Protein AF-A0A1F7HIR6-F1 (afdb_monomer_lite)

pLDDT: mean 74.15, std 24.35, range [28.5, 98.69]

Structure (mmCIF, N/CA/C/O backbone):
data_AF-A0A1F7HIR6-F1
#
_entry.id   AF-A0A1F7HIR6-F1
#
loop_
_atom_site.group_PDB
_atom_site.id
_atom_site.type_symbol
_atom_site.label_atom_id
_atom_site.label_alt_id
_atom_site.label_comp_id
_atom_site.label_asym_id
_atom_site.label_entity_id
_atom_site.label_seq_id
_atom_site.pdbx_PDB_ins_code
_atom_site.Cartn_x
_atom_site.Cartn_y
_atom_site.Cartn_z
_atom_site.occupancy
_atom_site.B_iso_or_equiv
_atom_site.auth_seq_id
_atom_site.auth_comp_id
_atom_site.auth_asym_id
_atom_site.auth_atom_id
_atom_site.pdbx_PDB_model_num
ATOM 1 N N . MET A 1 1 ? 67.477 -23.475 -3.956 1.00 53.00 1 MET A N 1
ATOM 2 C CA . MET A 1 1 ? 66.580 -22.444 -3.382 1.00 53.00 1 MET A CA 1
ATOM 3 C C . MET A 1 1 ? 65.660 -21.825 -4.452 1.00 53.00 1 MET A C 1
ATOM 5 O O . MET A 1 1 ? 65.670 -20.622 -4.641 1.00 53.00 1 MET A O 1
ATOM 9 N N . LYS A 1 2 ? 64.878 -22.631 -5.195 1.00 54.28 2 LYS A N 1
ATOM 10 C CA . LYS A 1 2 ? 63.946 -22.131 -6.241 1.00 54.28 2 LYS A CA 1
ATOM 11 C C . LYS A 1 2 ? 62.513 -22.686 -6.137 1.00 54.28 2 LYS A C 1
ATOM 13 O O . LYS A 1 2 ? 61.646 -22.252 -6.877 1.00 54.28 2 LYS A O 1
ATOM 18 N N . LYS A 1 3 ? 62.236 -23.606 -5.200 1.00 52.50 3 LYS A N 1
ATOM 19 C CA . LYS A 1 3 ? 60.902 -24.221 -5.027 1.00 52.50 3 LYS A CA 1
ATOM 20 C C . LYS A 1 3 ? 60.027 -23.556 -3.952 1.00 52.50 3 LYS A C 1
ATOM 22 O O . LYS A 1 3 ? 58.822 -23.746 -3.964 1.00 52.50 3 LYS A O 1
ATOM 27 N N . ILE A 1 4 ? 60.607 -22.730 -3.076 1.00 53.44 4 ILE A N 1
ATOM 28 C CA . ILE A 1 4 ? 59.868 -22.042 -1.997 1.00 53.44 4 ILE A CA 1
ATOM 29 C C . ILE A 1 4 ? 59.187 -20.754 -2.507 1.00 53.44 4 ILE A C 1
ATOM 31 O O . ILE A 1 4 ? 58.204 -20.302 -1.932 1.00 53.44 4 ILE A O 1
ATOM 35 N N . SER A 1 5 ? 59.627 -20.210 -3.649 1.00 54.16 5 SER A N 1
ATOM 36 C CA . SER A 1 5 ? 59.068 -18.972 -4.215 1.00 54.16 5 SER A CA 1
ATOM 37 C C . SER A 1 5 ? 57.736 -19.157 -4.954 1.00 54.16 5 SER A C 1
ATOM 39 O O . SER A 1 5 ? 57.021 -18.178 -5.136 1.00 54.16 5 SER A O 1
ATOM 41 N N . LEU A 1 6 ? 57.383 -20.375 -5.386 1.00 52.28 6 LEU A N 1
ATOM 42 C CA . LEU A 1 6 ? 56.153 -20.598 -6.162 1.00 52.28 6 LEU A CA 1
ATOM 43 C C . LEU A 1 6 ? 54.907 -20.761 -5.273 1.00 52.28 6 LEU A C 1
ATOM 45 O O . LEU A 1 6 ? 53.805 -20.417 -5.684 1.00 52.28 6 LEU A O 1
ATOM 49 N N . ILE A 1 7 ? 55.081 -21.241 -4.038 1.00 55.81 7 ILE A N 1
ATOM 50 C CA . ILE A 1 7 ? 53.973 -21.501 -3.103 1.00 55.81 7 ILE A CA 1
ATOM 51 C C . ILE A 1 7 ? 53.438 -20.190 -2.500 1.00 55.81 7 ILE A C 1
ATOM 53 O O . ILE A 1 7 ? 52.236 -20.052 -2.293 1.00 55.81 7 ILE A O 1
ATOM 57 N N . PHE A 1 8 ? 54.297 -19.182 -2.318 1.00 52.75 8 PHE A N 1
ATOM 58 C CA . PHE A 1 8 ? 53.876 -17.862 -1.832 1.00 52.75 8 PHE A CA 1
ATOM 59 C C . PHE A 1 8 ? 53.069 -17.049 -2.859 1.00 52.75 8 PHE A C 1
ATOM 61 O O . PHE A 1 8 ? 52.239 -16.237 -2.467 1.00 52.75 8 PHE A O 1
ATOM 68 N N . ILE A 1 9 ? 53.243 -17.295 -4.162 1.00 54.94 9 ILE A N 1
ATOM 69 C CA . ILE A 1 9 ? 52.474 -16.609 -5.220 1.00 54.94 9 ILE A CA 1
ATOM 70 C C . ILE A 1 9 ? 51.060 -17.208 -5.359 1.00 54.94 9 ILE A C 1
ATOM 72 O O . ILE A 1 9 ? 50.103 -16.495 -5.664 1.00 54.94 9 ILE A O 1
ATOM 76 N N . ILE A 1 10 ? 50.893 -18.498 -5.052 1.00 53.12 10 ILE A N 1
ATOM 77 C CA . ILE A 1 10 ? 49.582 -19.170 -5.058 1.00 53.12 10 ILE A CA 1
ATOM 78 C C . ILE A 1 10 ? 48.767 -18.822 -3.796 1.00 53.12 10 ILE A C 1
ATOM 80 O O . ILE A 1 10 ? 47.547 -18.731 -3.858 1.00 53.12 10 ILE A O 1
ATOM 84 N N . LEU A 1 11 ? 49.418 -18.531 -2.664 1.00 50.91 11 LEU A N 1
ATOM 85 C CA . LEU A 1 11 ? 48.735 -18.070 -1.443 1.00 50.91 11 LEU A CA 1
ATOM 86 C C . LEU A 1 11 ? 48.349 -16.579 -1.469 1.00 50.91 11 LEU A C 1
ATOM 88 O O . LEU A 1 11 ? 47.405 -16.194 -0.784 1.00 50.91 11 LEU A O 1
ATOM 92 N N . LEU A 1 12 ? 49.017 -15.748 -2.279 1.00 46.91 12 LEU A N 1
ATOM 93 C CA . LEU A 1 12 ? 48.692 -14.319 -2.425 1.00 46.91 12 LEU A CA 1
ATOM 94 C C . LEU A 1 12 ? 47.601 -14.041 -3.482 1.00 46.91 12 LEU A C 1
ATOM 96 O O . LEU A 1 12 ? 47.121 -12.917 -3.589 1.00 46.91 12 LEU A O 1
ATOM 100 N N . SER A 1 13 ? 47.188 -15.052 -4.253 1.00 48.12 13 SER A N 1
ATOM 101 C CA . SER A 1 13 ? 46.161 -14.935 -5.304 1.00 48.12 13 SER A CA 1
ATOM 102 C C . SER A 1 13 ? 44.761 -15.412 -4.881 1.00 48.12 13 SER A C 1
ATOM 104 O O . SER A 1 13 ? 43.815 -15.259 -5.648 1.00 48.12 13 SER A O 1
ATOM 106 N N . ILE A 1 14 ? 44.586 -15.927 -3.657 1.00 48.62 14 ILE A N 1
ATOM 107 C CA . ILE A 1 14 ? 43.291 -16.444 -3.159 1.00 48.62 14 ILE A CA 1
ATOM 108 C C . ILE A 1 14 ? 42.453 -15.366 -2.426 1.00 48.62 14 ILE A C 1
ATOM 110 O O . ILE A 1 14 ? 41.297 -15.598 -2.084 1.00 48.62 14 ILE A O 1
ATOM 114 N N . SER A 1 15 ? 42.967 -14.147 -2.227 1.00 46.00 15 SER A N 1
ATOM 115 C CA . SER A 1 15 ? 42.293 -13.096 -1.439 1.00 46.00 15 SER A CA 1
ATOM 116 C C . SER A 1 15 ? 41.458 -12.074 -2.230 1.00 46.00 15 SER A C 1
ATOM 118 O O . SER A 1 15 ? 40.931 -11.145 -1.624 1.00 46.00 15 SER A O 1
ATOM 120 N N . LEU A 1 16 ? 41.250 -12.247 -3.540 1.00 50.97 16 LEU A N 1
ATOM 121 C CA . LEU A 1 16 ? 40.239 -11.489 -4.297 1.00 50.97 16 LEU A CA 1
ATOM 122 C C . LEU A 1 16 ? 39.070 -12.390 -4.704 1.00 50.97 16 LEU A C 1
ATOM 124 O O . LEU A 1 16 ? 38.787 -12.583 -5.884 1.00 50.97 16 LEU A O 1
ATOM 128 N N . LEU A 1 17 ? 38.360 -12.934 -3.716 1.00 52.62 17 LEU A N 1
ATOM 129 C CA . LEU A 1 17 ? 36.962 -13.276 -3.954 1.00 52.62 17 LEU A CA 1
ATOM 130 C C . LEU A 1 17 ? 36.184 -11.953 -3.976 1.00 52.62 17 LEU A C 1
ATOM 132 O O . LEU A 1 17 ? 36.276 -11.202 -3.001 1.00 52.62 17 LEU A O 1
ATOM 136 N N . PRO A 1 18 ? 35.442 -11.625 -5.051 1.00 52.62 18 PRO A N 1
ATOM 137 C CA . PRO A 1 18 ? 34.512 -10.510 -4.999 1.00 52.62 18 PRO A CA 1
ATOM 138 C C . PRO A 1 18 ? 33.565 -10.769 -3.829 1.00 52.62 18 PRO A C 1
ATOM 140 O O . PRO A 1 18 ? 32.949 -11.835 -3.750 1.00 52.62 18 PRO A O 1
ATOM 143 N N . SER A 1 19 ? 33.490 -9.818 -2.894 1.00 47.03 19 SER A N 1
ATOM 144 C CA . SER A 1 19 ? 32.474 -9.812 -1.848 1.00 47.03 19 SER A CA 1
ATOM 145 C C . SER A 1 19 ? 31.142 -10.086 -2.528 1.00 47.03 19 SER A C 1
ATOM 147 O O . SER A 1 19 ? 30.725 -9.301 -3.379 1.00 47.03 19 SER A O 1
ATOM 149 N N . GLN A 1 20 ? 30.506 -11.217 -2.217 1.00 46.31 20 GLN A N 1
ATOM 150 C CA . GLN A 1 20 ? 29.171 -11.489 -2.728 1.00 46.31 20 GLN A CA 1
ATOM 151 C C . GLN A 1 20 ? 28.281 -10.352 -2.230 1.00 46.31 20 GLN A C 1
ATOM 153 O O . GLN A 1 20 ? 27.978 -10.269 -1.037 1.00 46.31 20 GLN A O 1
ATOM 158 N N . VAL A 1 21 ? 27.938 -9.426 -3.128 1.00 45.50 21 VAL A N 1
ATOM 159 C CA . VAL A 1 21 ? 26.970 -8.373 -2.851 1.00 45.50 21 VAL A CA 1
ATOM 160 C C . VAL A 1 21 ? 25.667 -9.116 -2.626 1.00 45.50 21 VAL A C 1
ATOM 162 O O . VAL A 1 21 ? 25.066 -9.644 -3.561 1.00 45.50 21 VAL A O 1
ATOM 165 N N . LYS A 1 22 ? 25.291 -9.269 -1.356 1.00 47.69 22 LYS A N 1
ATOM 166 C CA . LYS A 1 22 ? 24.005 -9.851 -0.994 1.00 47.69 22 LYS A CA 1
ATOM 167 C C . LYS A 1 22 ? 22.934 -9.040 -1.713 1.00 47.69 22 LYS A C 1
ATOM 169 O O . LYS A 1 22 ? 22.953 -7.812 -1.636 1.00 47.69 22 LYS A O 1
ATOM 174 N N . ALA A 1 23 ? 22.026 -9.735 -2.391 1.00 58.06 23 ALA A N 1
ATOM 175 C CA . ALA A 1 23 ? 20.777 -9.163 -2.865 1.00 58.06 23 ALA A CA 1
ATOM 176 C C . ALA A 1 23 ? 20.180 -8.290 -1.749 1.00 58.06 23 ALA A C 1
ATOM 178 O O . ALA A 1 23 ? 19.942 -8.776 -0.640 1.00 58.06 23 ALA A O 1
ATOM 179 N N . SER A 1 24 ? 20.030 -6.993 -2.005 1.00 77.94 24 SER A N 1
ATOM 180 C CA . SER A 1 24 ? 19.535 -6.035 -1.022 1.00 77.94 24 SER A CA 1
ATOM 181 C C . SER A 1 24 ? 18.016 -6.148 -0.924 1.00 77.94 24 SER A C 1
ATOM 183 O O . SER A 1 24 ? 17.272 -5.552 -1.701 1.00 77.94 24 SER A O 1
ATOM 185 N N . THR A 1 25 ? 17.552 -6.950 0.032 1.00 89.62 25 THR A N 1
ATOM 186 C CA . THR A 1 25 ? 16.144 -6.972 0.434 1.00 89.62 25 THR A CA 1
ATOM 187 C C . THR A 1 25 ? 15.843 -5.731 1.273 1.00 89.62 25 THR A C 1
ATOM 189 O O . THR A 1 25 ? 16.489 -5.484 2.292 1.00 89.62 25 THR A O 1
ATOM 192 N N . LEU A 1 26 ? 14.884 -4.941 0.808 1.00 94.38 26 LEU A N 1
ATOM 193 C CA . LEU A 1 26 ? 14.309 -3.792 1.484 1.00 94.38 26 LEU A CA 1
ATOM 194 C C . LEU A 1 26 ? 13.305 -4.253 2.541 1.00 94.38 26 LEU A C 1
ATOM 196 O O . LEU A 1 26 ? 12.703 -5.315 2.414 1.00 94.38 26 LEU A O 1
ATOM 200 N N . ASN A 1 27 ? 13.090 -3.417 3.550 1.00 93.94 27 ASN A N 1
ATOM 201 C CA . ASN A 1 27 ? 12.089 -3.632 4.590 1.00 93.94 27 ASN A CA 1
ATOM 202 C C . ASN A 1 27 ? 11.093 -2.464 4.673 1.00 93.94 27 ASN A C 1
ATOM 204 O O . ASN A 1 27 ? 11.297 -1.398 4.088 1.00 93.94 27 ASN A O 1
ATOM 208 N N . CYS A 1 28 ? 10.036 -2.657 5.463 1.00 93.81 28 CYS A N 1
ATOM 209 C CA . CYS A 1 28 ? 8.961 -1.689 5.681 1.00 93.81 28 CYS A CA 1
ATOM 210 C C . CYS A 1 28 ? 9.437 -0.252 5.958 1.00 93.81 28 CYS A C 1
ATOM 212 O O . CYS A 1 28 ? 8.913 0.687 5.365 1.00 93.81 28 CYS A O 1
ATOM 214 N N . SER A 1 29 ? 10.422 -0.046 6.843 1.00 94.25 29 SER A N 1
ATOM 215 C CA . SER A 1 29 ? 10.827 1.314 7.237 1.00 94.25 29 SER A CA 1
ATOM 216 C C . SER A 1 29 ? 11.541 2.073 6.119 1.00 94.25 29 SER A C 1
ATOM 218 O O . SER A 1 29 ? 11.568 3.300 6.146 1.00 94.25 29 SER A O 1
ATOM 220 N N . GLN A 1 30 ? 12.076 1.360 5.127 1.00 95.25 30 GLN A N 1
ATOM 221 C CA . GLN A 1 30 ? 12.756 1.947 3.974 1.00 95.25 30 GLN A CA 1
ATOM 222 C C . GLN A 1 30 ? 11.799 2.369 2.862 1.00 95.25 30 GLN A C 1
ATOM 224 O O . GLN A 1 30 ? 12.214 3.131 1.999 1.00 95.25 30 GLN A O 1
ATOM 229 N N . VAL A 1 31 ? 10.562 1.862 2.855 1.00 96.38 31 VAL A N 1
ATOM 230 C CA . VAL A 1 31 ? 9.613 2.064 1.745 1.00 96.38 31 VAL A CA 1
ATOM 231 C C . VAL A 1 31 ? 8.273 2.664 2.173 1.00 96.38 31 VAL A C 1
ATOM 233 O O . VAL A 1 31 ? 7.438 2.994 1.335 1.00 96.38 31 VAL A O 1
ATOM 236 N N . ASN A 1 32 ? 8.042 2.809 3.477 1.00 96.38 32 ASN A N 1
ATOM 237 C CA . ASN A 1 32 ? 6.797 3.343 4.011 1.00 96.38 32 ASN A CA 1
ATOM 238 C C . ASN A 1 32 ? 6.550 4.794 3.549 1.00 96.38 32 ASN A C 1
ATOM 240 O O . ASN A 1 32 ? 7.390 5.668 3.744 1.00 96.38 32 ASN A O 1
ATOM 244 N N . GLY A 1 33 ? 5.374 5.045 2.977 1.00 95.38 33 GLY A N 1
ATOM 245 C CA . GLY A 1 33 ? 4.954 6.317 2.381 1.00 95.38 33 GLY A CA 1
ATOM 246 C C . GLY A 1 33 ? 5.341 6.501 0.910 1.00 95.38 33 GLY A C 1
ATOM 247 O O . GLY A 1 33 ? 4.863 7.444 0.284 1.00 95.38 33 GLY A O 1
ATOM 248 N N . MET A 1 34 ? 6.166 5.615 0.343 1.00 98.12 34 MET A N 1
ATOM 249 C CA . MET A 1 34 ? 6.707 5.784 -1.008 1.00 98.12 34 MET A CA 1
ATOM 250 C C . MET A 1 34 ? 5.717 5.409 -2.109 1.00 98.12 34 MET A C 1
ATOM 252 O O . MET A 1 34 ? 4.825 4.573 -1.925 1.00 98.12 34 MET A O 1
ATOM 256 N N . ALA A 1 35 ? 5.917 6.021 -3.274 1.00 98.56 35 ALA A N 1
ATOM 257 C CA . ALA A 1 35 ? 5.117 5.810 -4.468 1.00 98.56 35 ALA A CA 1
ATOM 258 C C . ALA A 1 35 ? 5.518 4.527 -5.204 1.00 98.56 35 ALA A C 1
ATOM 260 O O . ALA A 1 35 ? 6.685 4.133 -5.213 1.00 98.56 35 ALA A O 1
ATOM 261 N N . ILE A 1 36 ? 4.543 3.902 -5.859 1.00 98.69 36 ILE A N 1
ATOM 262 C CA . ILE A 1 36 ? 4.701 2.699 -6.670 1.00 98.69 36 ILE A CA 1
ATOM 263 C C . ILE A 1 36 ? 4.362 3.047 -8.116 1.00 98.69 36 ILE A C 1
ATOM 265 O O . ILE A 1 36 ? 3.310 3.623 -8.403 1.00 98.69 36 ILE A O 1
ATOM 269 N N . PHE A 1 37 ? 5.241 2.648 -9.032 1.00 98.56 37 PHE A N 1
ATOM 270 C CA . PHE A 1 37 ? 5.042 2.808 -10.464 1.00 98.56 37 PHE A CA 1
ATOM 271 C C . PHE A 1 37 ? 5.057 1.452 -11.166 1.00 98.56 37 PHE A C 1
ATOM 273 O O . PHE A 1 37 ? 5.978 0.661 -10.980 1.00 98.56 37 PHE A O 1
ATOM 280 N N . GLY A 1 38 ? 4.050 1.186 -11.992 1.00 97.94 38 GLY A N 1
ATOM 281 C CA . GLY A 1 38 ? 3.951 -0.019 -12.813 1.00 97.94 38 GLY A CA 1
ATOM 282 C C . GLY A 1 38 ? 4.396 0.238 -14.251 1.00 97.94 38 GLY A C 1
ATOM 283 O O . GLY A 1 38 ? 4.108 1.304 -14.799 1.00 97.94 38 GLY A O 1
ATOM 284 N N . HIS A 1 39 ? 5.081 -0.726 -14.874 1.00 96.69 39 HIS A N 1
ATOM 285 C CA . HIS A 1 39 ? 5.464 -0.632 -16.284 1.00 96.69 39 HIS A CA 1
ATOM 286 C C . HIS A 1 39 ? 4.292 -1.009 -17.198 1.00 96.69 39 HIS A C 1
ATOM 288 O O . HIS A 1 39 ? 3.864 -2.165 -17.242 1.00 96.69 39 HIS A O 1
ATOM 294 N N . ASP A 1 40 ? 3.786 -0.027 -17.938 1.00 93.25 40 ASP A N 1
ATOM 295 C CA . ASP A 1 40 ? 2.726 -0.184 -18.928 1.00 93.25 40 ASP A CA 1
ATOM 296 C C . ASP A 1 40 ? 3.269 0.201 -20.309 1.00 93.25 40 ASP A C 1
ATOM 298 O O . ASP A 1 40 ? 3.547 1.370 -20.599 1.00 93.25 40 ASP A O 1
ATOM 302 N N . ARG A 1 41 ? 3.438 -0.808 -21.172 1.00 89.25 41 ARG A N 1
ATOM 303 C CA . ARG A 1 41 ? 3.993 -0.719 -22.535 1.00 89.25 41 ARG A CA 1
ATOM 304 C C . ARG A 1 41 ? 5.414 -0.148 -22.603 1.00 89.25 41 ARG A C 1
ATOM 306 O O . ARG A 1 41 ? 6.352 -0.887 -22.864 1.00 89.25 41 ARG A O 1
ATOM 313 N N . SER A 1 42 ? 5.556 1.168 -22.469 1.00 90.56 42 SER A N 1
ATOM 314 C CA . SER A 1 42 ? 6.818 1.904 -22.656 1.00 90.56 42 SER A CA 1
ATOM 315 C C . SER A 1 42 ? 7.059 2.972 -21.588 1.00 90.56 42 SER A C 1
ATOM 317 O O . SER A 1 42 ? 7.954 3.807 -21.737 1.00 90.56 42 SER A O 1
ATOM 319 N N . GLU A 1 43 ? 6.215 3.002 -20.556 1.00 94.88 43 GLU A N 1
ATOM 320 C CA . GLU A 1 43 ? 6.251 4.007 -19.502 1.00 94.88 43 GLU A CA 1
ATOM 321 C C . GLU A 1 43 ? 6.007 3.369 -18.137 1.00 94.88 43 GLU A C 1
ATOM 323 O O . GLU A 1 43 ? 5.290 2.381 -18.000 1.00 94.88 43 GLU A O 1
ATOM 328 N N . TRP A 1 44 ? 6.590 3.977 -17.114 1.00 96.75 44 TRP A N 1
ATOM 329 C CA . TRP A 1 44 ? 6.306 3.716 -15.714 1.00 96.75 44 TRP A 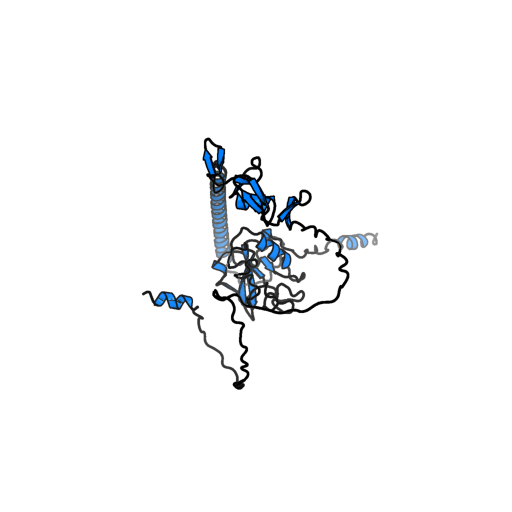CA 1
ATOM 330 C C . TRP A 1 44 ? 5.249 4.714 -15.263 1.00 96.75 44 TRP A C 1
ATOM 332 O O . TRP A 1 44 ? 5.533 5.913 -15.204 1.00 96.75 44 TRP A O 1
ATOM 342 N N . LYS A 1 45 ? 4.038 4.234 -14.980 1.00 96.69 45 LYS A N 1
ATOM 343 C CA . LYS A 1 45 ? 2.914 5.059 -14.517 1.00 96.69 45 LYS A CA 1
ATOM 344 C C . LYS A 1 45 ? 2.671 4.848 -13.032 1.00 96.69 45 LYS A C 1
ATOM 346 O O . LYS A 1 45 ? 2.906 3.752 -12.531 1.00 96.69 45 LYS A O 1
ATOM 351 N N . TYR A 1 46 ? 2.198 5.878 -12.343 1.00 98.00 46 TYR A N 1
ATOM 352 C CA . TYR A 1 46 ? 1.804 5.768 -10.943 1.00 98.00 46 TYR A CA 1
ATOM 353 C C . TYR A 1 46 ? 0.642 4.778 -10.781 1.00 98.00 46 TYR A C 1
ATOM 355 O O . TYR A 1 46 ? -0.345 4.867 -11.511 1.00 98.00 46 TYR A O 1
ATOM 363 N N . ILE A 1 47 ? 0.763 3.839 -9.838 1.00 98.25 47 ILE A N 1
ATOM 364 C CA . ILE A 1 47 ? -0.271 2.824 -9.551 1.00 98.25 47 ILE A CA 1
ATOM 365 C C . ILE A 1 47 ? -0.674 2.765 -8.070 1.00 98.25 47 ILE A C 1
ATOM 367 O O . ILE A 1 47 ? -1.496 1.937 -7.689 1.00 98.25 47 ILE A O 1
ATOM 371 N N . GLY A 1 48 ? -0.098 3.622 -7.224 1.00 98.31 48 GLY A N 1
ATOM 372 C CA . GLY A 1 48 ? -0.415 3.704 -5.799 1.00 98.31 48 GLY A CA 1
ATOM 373 C C . GLY A 1 48 ? 0.813 3.962 -4.932 1.00 98.31 48 GLY A C 1
ATOM 374 O O . GLY A 1 48 ? 1.861 4.386 -5.413 1.00 98.31 48 GLY A O 1
ATOM 375 N N . ALA A 1 49 ? 0.689 3.703 -3.634 1.00 98.62 49 ALA A N 1
ATOM 376 C CA . ALA A 1 49 ? 1.735 3.925 -2.644 1.00 98.62 49 ALA A CA 1
ATOM 377 C C . ALA A 1 49 ? 1.675 2.916 -1.490 1.00 98.62 49 ALA A C 1
ATOM 379 O O . ALA A 1 49 ? 0.622 2.357 -1.172 1.00 98.62 49 ALA A O 1
ATOM 380 N N . ILE A 1 50 ? 2.808 2.729 -0.807 1.00 98.56 50 ILE A N 1
ATOM 381 C CA . ILE A 1 50 ? 2.900 1.946 0.435 1.00 98.56 50 ILE A CA 1
ATOM 382 C C . ILE A 1 50 ? 2.530 2.860 1.611 1.00 98.56 50 ILE A C 1
ATOM 384 O O . ILE A 1 50 ? 3.376 3.236 2.417 1.00 98.56 50 ILE A O 1
ATOM 388 N N . SER A 1 51 ? 1.267 3.271 1.688 1.00 97.81 51 SER A N 1
ATOM 389 C CA . SER A 1 51 ? 0.757 4.207 2.699 1.00 97.81 51 SER A CA 1
ATOM 390 C C . SER A 1 51 ? -0.361 3.591 3.545 1.00 97.81 51 SER A C 1
ATOM 392 O O . SER A 1 51 ? -0.740 2.436 3.356 1.00 97.81 51 SER A O 1
ATOM 394 N N . ASN A 1 52 ? -0.872 4.331 4.526 1.00 97.19 52 ASN A N 1
ATOM 395 C CA . ASN A 1 52 ? -1.922 3.871 5.435 1.00 97.19 52 ASN A CA 1
ATOM 396 C C . ASN A 1 52 ? -3.234 3.519 4.707 1.00 97.19 52 ASN A C 1
ATOM 398 O O . ASN A 1 52 ? -3.587 4.137 3.710 1.00 97.19 52 ASN A O 1
ATOM 402 N N . LYS A 1 53 ? -4.010 2.577 5.251 1.00 97.25 53 LYS A N 1
ATOM 403 C CA . LYS A 1 53 ? -5.249 2.057 4.632 1.00 97.25 53 LYS A CA 1
ATOM 404 C C . LYS A 1 53 ? -6.375 3.077 4.385 1.00 97.25 53 LYS A C 1
ATOM 406 O O . LYS A 1 53 ? -7.346 2.744 3.715 1.00 97.25 53 LYS A O 1
ATOM 411 N N . TYR A 1 54 ? -6.303 4.272 4.973 1.00 96.38 54 TYR A N 1
ATOM 412 C CA . TYR A 1 54 ? -7.318 5.317 4.791 1.00 96.38 54 TYR A CA 1
ATOM 413 C C . TYR A 1 54 ? -6.976 6.273 3.644 1.00 96.38 54 TYR A C 1
ATOM 415 O O . TYR A 1 54 ? -7.830 7.037 3.203 1.00 96.38 54 TYR A O 1
ATOM 423 N N . ASP A 1 55 ? -5.739 6.235 3.156 1.00 97.50 55 ASP A N 1
ATOM 424 C CA . ASP A 1 55 ? -5.287 6.999 2.003 1.00 97.50 55 ASP A CA 1
ATOM 425 C C . ASP A 1 55 ? -5.818 6.368 0.709 1.00 97.50 55 ASP A C 1
ATOM 427 O O . ASP A 1 55 ? -5.684 5.162 0.498 1.00 97.50 55 ASP A O 1
ATOM 431 N N . SER A 1 56 ? -6.435 7.164 -0.167 1.00 97.50 56 SER A N 1
ATOM 432 C CA . SER A 1 56 ? -6.989 6.702 -1.448 1.00 97.50 56 SER A CA 1
ATOM 433 C C . SER A 1 56 ? -5.940 6.088 -2.373 1.00 97.50 56 SER A C 1
ATOM 435 O O . SER A 1 56 ? -6.269 5.215 -3.172 1.00 97.50 56 SER A O 1
ATOM 437 N N . ASN A 1 57 ? -4.681 6.499 -2.244 1.00 97.88 57 ASN A N 1
ATOM 438 C CA . ASN A 1 57 ? -3.583 5.985 -3.054 1.00 97.88 57 ASN A CA 1
ATOM 439 C C . ASN A 1 57 ? -2.910 4.747 -2.452 1.00 97.88 57 ASN A C 1
ATOM 441 O O . ASN A 1 57 ? -2.003 4.179 -3.060 1.00 97.88 57 ASN A O 1
ATOM 445 N N . SER A 1 58 ? -3.311 4.324 -1.253 1.00 98.38 58 SER A N 1
ATOM 446 C CA . SER A 1 58 ? -2.690 3.181 -0.596 1.00 98.38 58 SER A CA 1
ATOM 447 C C . SER A 1 58 ? -3.048 1.870 -1.285 1.00 98.38 58 SER A C 1
ATOM 449 O O . SER A 1 58 ? -4.220 1.580 -1.532 1.00 98.38 58 SER A O 1
ATOM 451 N N . ILE A 1 59 ? -2.048 1.005 -1.465 1.00 98.44 59 ILE A N 1
ATOM 452 C CA . ILE A 1 59 ? -2.261 -0.403 -1.837 1.00 98.44 59 ILE A CA 1
ATOM 453 C C . ILE A 1 59 ? -2.998 -1.211 -0.755 1.00 98.44 59 ILE A C 1
ATOM 455 O O . ILE A 1 59 ? -3.412 -2.335 -1.013 1.00 98.44 59 ILE A O 1
ATOM 459 N N . ALA A 1 60 ? -3.159 -0.670 0.455 1.00 98.06 60 ALA A N 1
ATOM 460 C CA . ALA A 1 60 ? -3.966 -1.250 1.528 1.00 98.06 60 ALA A CA 1
ATOM 461 C C . ALA A 1 60 ? -5.382 -0.652 1.611 1.00 98.06 60 ALA A C 1
ATOM 463 O O . ALA A 1 60 ? -6.129 -0.987 2.529 1.00 98.06 60 ALA A O 1
ATOM 464 N N . ASN A 1 61 ? -5.756 0.248 0.696 1.00 97.81 61 ASN A N 1
ATOM 465 C CA . ASN A 1 61 ? -7.108 0.788 0.629 1.00 97.81 61 ASN A CA 1
ATOM 466 C C . ASN A 1 61 ? -7.935 0.057 -0.435 1.00 97.81 61 ASN A C 1
ATOM 468 O O . ASN A 1 61 ? -7.810 0.330 -1.630 1.00 97.81 61 ASN A O 1
ATOM 472 N N . ASP A 1 62 ? -8.833 -0.819 0.016 1.00 97.62 62 ASP A N 1
ATOM 473 C CA . ASP A 1 62 ? -9.718 -1.629 -0.836 1.00 97.62 62 ASP A CA 1
ATOM 474 C C . ASP A 1 62 ? -10.720 -0.808 -1.671 1.00 97.62 62 ASP A C 1
ATOM 476 O O . ASP A 1 62 ? -11.341 -1.339 -2.592 1.00 97.62 62 ASP A O 1
ATOM 480 N N . TYR A 1 63 ? -10.892 0.480 -1.363 1.00 95.81 63 TYR A N 1
ATOM 481 C CA . TYR A 1 63 ? -11.755 1.406 -2.102 1.00 95.81 63 TYR A CA 1
ATOM 482 C C . TYR A 1 63 ? -10.966 2.376 -2.996 1.00 95.81 63 TYR A C 1
ATOM 484 O O . TYR A 1 63 ? -11.568 3.223 -3.655 1.00 95.81 63 TYR A O 1
ATOM 492 N N . GLY A 1 64 ? -9.635 2.270 -3.002 1.00 95.56 64 GLY A N 1
ATOM 493 C CA . GLY A 1 64 ? -8.719 3.117 -3.763 1.00 95.56 64 GLY A CA 1
ATOM 494 C C . GLY A 1 64 ? -7.748 2.289 -4.602 1.00 95.56 64 GLY A C 1
ATOM 495 O O . GLY A 1 64 ? -8.143 1.295 -5.208 1.00 95.56 64 GLY A O 1
ATOM 496 N N . ALA A 1 65 ? -6.468 2.668 -4.607 1.00 97.38 65 ALA A N 1
ATOM 497 C CA . ALA A 1 65 ? -5.420 1.976 -5.369 1.00 97.38 65 ALA A CA 1
ATOM 498 C C . ALA A 1 65 ? -5.242 0.489 -4.986 1.00 97.38 65 ALA A C 1
ATOM 500 O O . ALA A 1 65 ? -4.754 -0.312 -5.781 1.00 97.38 65 ALA A O 1
ATOM 501 N N . GLY A 1 66 ? -5.655 0.088 -3.781 1.00 97.44 66 GLY A N 1
ATOM 502 C CA . GLY A 1 66 ? -5.689 -1.305 -3.326 1.00 97.44 66 GLY A CA 1
ATOM 503 C C . GLY A 1 66 ? -6.940 -2.089 -3.742 1.00 97.44 66 GLY A C 1
ATOM 504 O O . GLY A 1 66 ? -7.088 -3.240 -3.334 1.00 97.44 66 GLY A O 1
ATOM 505 N N . SER A 1 67 ? -7.855 -1.505 -4.519 1.00 97.50 67 SER A N 1
ATOM 506 C CA . SER A 1 67 ? -9.100 -2.161 -4.922 1.00 97.50 67 SER A CA 1
ATOM 507 C C . SER A 1 67 ? -8.859 -3.364 -5.830 1.00 97.50 67 SER A C 1
ATOM 509 O O . SER A 1 67 ? -8.352 -3.239 -6.942 1.00 97.50 67 SER A O 1
ATOM 511 N N . LYS A 1 68 ? -9.371 -4.529 -5.427 1.00 97.31 68 LYS A N 1
ATOM 512 C CA . LYS A 1 68 ? -9.353 -5.762 -6.237 1.00 97.31 68 LYS A CA 1
ATOM 513 C C . LYS A 1 68 ? -10.128 -5.679 -7.559 1.00 97.31 68 LYS A C 1
ATOM 515 O O . LYS A 1 68 ? -10.090 -6.618 -8.347 1.00 97.31 68 LYS A O 1
ATOM 520 N N . TYR A 1 69 ? -10.880 -4.602 -7.776 1.00 95.69 69 TYR A N 1
ATOM 521 C CA . TYR A 1 69 ? -11.652 -4.377 -8.998 1.00 95.69 69 TYR A CA 1
ATOM 522 C C . TYR A 1 69 ? -10.986 -3.377 -9.949 1.00 95.69 69 TYR A C 1
ATOM 524 O O . TYR A 1 69 ? -11.442 -3.231 -11.081 1.00 95.69 69 TYR A O 1
ATOM 532 N N . ASP A 1 70 ? -9.927 -2.692 -9.514 1.00 94.81 70 ASP A N 1
ATOM 533 C CA . ASP A 1 70 ? -9.170 -1.779 -10.366 1.00 94.81 70 ASP A CA 1
ATOM 534 C C . ASP A 1 70 ? -8.145 -2.570 -11.192 1.00 94.81 70 ASP A C 1
ATOM 536 O O . ASP A 1 70 ? -7.394 -3.386 -10.658 1.00 94.81 70 ASP A O 1
ATOM 540 N N . SER A 1 71 ? -8.117 -2.364 -12.509 1.00 93.62 71 SER A N 1
ATOM 541 C CA . SER A 1 71 ? -7.179 -3.032 -13.420 1.00 93.62 71 SER A CA 1
ATOM 542 C C . SER A 1 71 ? -5.711 -2.698 -13.142 1.00 93.62 71 SER A C 1
ATOM 544 O O . SER A 1 71 ? -4.839 -3.506 -13.473 1.00 93.62 71 SER A O 1
ATOM 546 N N . ASP A 1 72 ? -5.447 -1.529 -12.552 1.00 95.62 72 ASP A N 1
ATOM 547 C CA . ASP A 1 72 ? -4.101 -1.071 -12.203 1.00 95.62 72 ASP A CA 1
ATOM 548 C C . ASP A 1 72 ? -3.709 -1.429 -10.756 1.00 95.62 72 ASP A C 1
ATOM 550 O O . ASP A 1 72 ? -2.551 -1.261 -10.371 1.00 95.62 72 ASP A O 1
ATOM 554 N N . SER A 1 73 ? -4.626 -1.978 -9.952 1.00 98.00 73 SER A N 1
ATOM 555 C CA . SER A 1 73 ? -4.294 -2.397 -8.591 1.00 98.00 73 SER A CA 1
ATOM 556 C C . SER A 1 73 ? -3.419 -3.644 -8.580 1.00 98.00 73 SER A C 1
ATOM 558 O O . SER A 1 73 ? -3.682 -4.630 -9.276 1.00 98.00 73 SER A O 1
ATOM 560 N N . ILE A 1 74 ? -2.426 -3.650 -7.691 1.00 98.19 74 ILE A N 1
ATOM 561 C CA . ILE A 1 74 ? -1.659 -4.860 -7.391 1.00 98.19 74 ILE A CA 1
ATOM 562 C C . ILE A 1 74 ? -2.515 -5.927 -6.689 1.00 98.19 74 ILE A C 1
ATOM 564 O O . ILE A 1 74 ? -2.169 -7.096 -6.748 1.00 98.19 74 ILE A O 1
ATOM 568 N N . ASN A 1 75 ? -3.638 -5.562 -6.061 1.00 97.69 75 ASN A N 1
ATOM 569 C CA . ASN A 1 75 ? -4.526 -6.514 -5.380 1.00 97.69 75 ASN A CA 1
ATOM 570 C C . ASN A 1 75 ? -5.596 -7.105 -6.310 1.00 97.69 75 ASN A C 1
ATOM 572 O O . ASN A 1 75 ? -6.446 -7.879 -5.869 1.00 97.69 75 ASN A O 1
ATOM 576 N N . ASN A 1 76 ? -5.604 -6.718 -7.586 1.00 97.38 76 ASN A N 1
ATOM 577 C CA . ASN A 1 76 ? -6.459 -7.339 -8.581 1.00 97.38 76 ASN A CA 1
ATOM 578 C C . ASN A 1 76 ? -5.728 -8.526 -9.219 1.00 97.38 76 ASN A C 1
ATOM 580 O O . ASN A 1 76 ? -4.839 -8.349 -10.054 1.00 97.38 76 ASN A O 1
ATOM 584 N N . ASP A 1 77 ? -6.160 -9.740 -8.878 1.00 96.31 77 ASP A N 1
ATOM 585 C CA . ASP A 1 77 ? -5.601 -11.005 -9.383 1.00 96.31 77 ASP A CA 1
ATOM 586 C C . ASP A 1 77 ? -5.730 -11.187 -10.908 1.00 96.31 77 ASP A C 1
ATOM 588 O O . ASP A 1 77 ? -5.109 -12.079 -11.491 1.00 96.31 77 ASP A O 1
ATOM 592 N N . TYR A 1 78 ? -6.522 -10.342 -11.570 1.00 94.38 78 TYR A N 1
ATOM 593 C CA . TYR A 1 78 ? -6.680 -10.301 -13.024 1.00 94.38 78 TYR A CA 1
ATOM 594 C C . TYR A 1 78 ? -6.110 -9.015 -13.645 1.00 94.38 78 TYR A C 1
ATOM 596 O O . TYR A 1 78 ? -6.177 -8.838 -14.861 1.00 94.38 78 TYR A O 1
ATOM 604 N N . GLY A 1 79 ? -5.569 -8.111 -12.824 1.00 93.94 79 GLY A N 1
ATOM 605 C CA . GLY A 1 79 ? -5.004 -6.833 -13.242 1.00 93.94 79 GLY A CA 1
ATOM 606 C C . GLY A 1 79 ? -3.580 -6.952 -13.780 1.00 93.94 79 GLY A C 1
ATOM 607 O O . GLY A 1 79 ? -2.882 -7.947 -13.565 1.00 93.94 79 GLY A O 1
ATOM 608 N N . SER A 1 80 ? -3.116 -5.892 -14.442 1.00 94.44 80 SER A N 1
ATOM 609 C CA . SER A 1 80 ? -1.788 -5.851 -15.071 1.00 94.44 80 SER A CA 1
ATOM 610 C C . SER A 1 80 ? -0.651 -5.968 -14.054 1.00 94.44 80 SER A C 1
ATOM 612 O O . SER A 1 80 ? 0.379 -6.569 -14.354 1.00 94.44 80 SER A O 1
ATOM 614 N N . PHE A 1 81 ? -0.839 -5.429 -12.848 1.00 97.94 81 PHE A N 1
ATOM 615 C CA . PHE A 1 81 ? 0.199 -5.381 -11.812 1.00 97.94 81 PHE A CA 1
ATOM 616 C C . PHE A 1 81 ? -0.033 -6.368 -10.659 1.00 97.94 81 PHE A C 1
ATOM 618 O O . PHE A 1 81 ? 0.883 -6.594 -9.870 1.00 97.94 81 PHE A O 1
ATOM 625 N N . GLY A 1 82 ? -1.222 -6.977 -10.577 1.00 96.69 82 GLY A N 1
ATOM 626 C CA . GLY A 1 82 ? -1.574 -7.972 -9.560 1.00 96.69 82 GLY A CA 1
ATOM 627 C C . GLY A 1 82 ? -1.635 -9.412 -10.070 1.00 96.69 82 GLY A C 1
ATOM 628 O O . GLY A 1 82 ? -1.304 -10.350 -9.346 1.00 96.69 82 GLY A O 1
ATOM 629 N N . GLY A 1 83 ? -1.977 -9.623 -11.343 1.00 94.00 83 GLY A N 1
ATOM 630 C CA . GLY A 1 83 ? -2.211 -10.966 -11.862 1.00 94.00 83 GLY A CA 1
ATOM 631 C C . GLY A 1 83 ? -0.953 -11.825 -11.915 1.00 94.00 83 GLY A C 1
ATOM 632 O O . GLY A 1 83 ? 0.063 -11.426 -12.480 1.00 94.00 83 GLY A O 1
ATOM 633 N N . LYS A 1 84 ? -1.016 -13.040 -11.363 1.00 91.44 84 LYS A N 1
ATOM 634 C CA . LYS A 1 84 ? 0.142 -13.942 -11.188 1.00 91.44 84 LYS A CA 1
ATOM 635 C C . LYS A 1 84 ? 0.913 -14.258 -12.481 1.00 91.44 84 LYS A C 1
ATOM 637 O O . LYS A 1 84 ? 2.094 -14.582 -12.426 1.00 91.44 84 LYS A O 1
ATOM 642 N N . TYR A 1 85 ? 0.254 -14.166 -13.634 1.00 90.44 85 TYR A N 1
ATOM 643 C CA . TYR A 1 85 ? 0.838 -14.479 -14.943 1.00 90.44 85 TYR A CA 1
ATOM 644 C C . TYR A 1 85 ? 1.185 -13.243 -15.782 1.00 90.44 85 TYR A C 1
ATOM 646 O O . TYR A 1 85 ? 1.716 -13.387 -16.880 1.00 90.44 85 TYR A O 1
ATOM 654 N N . SER A 1 86 ? 0.892 -12.032 -15.298 1.00 93.75 86 SER A N 1
ATOM 655 C CA . SER A 1 86 ? 1.229 -10.811 -16.032 1.00 93.75 86 SER A CA 1
ATOM 656 C C . SER A 1 86 ? 2.733 -10.530 -15.965 1.00 93.75 86 SER A C 1
ATOM 658 O O . SER A 1 86 ? 3.365 -10.682 -14.916 1.00 93.75 86 SER A O 1
ATOM 660 N N . SER A 1 87 ? 3.313 -10.095 -17.086 1.00 93.62 87 SER A N 1
ATOM 661 C CA . SER A 1 87 ? 4.736 -9.751 -17.205 1.00 93.62 87 SER A CA 1
ATOM 662 C C . SER A 1 87 ? 5.141 -8.511 -16.411 1.00 93.62 87 SER A C 1
ATOM 664 O O . SER A 1 87 ? 6.330 -8.338 -16.181 1.00 93.62 87 SER A O 1
ATOM 666 N N . SER A 1 88 ? 4.181 -7.680 -15.991 1.00 95.94 88 SER A N 1
ATOM 667 C CA . SER A 1 88 ? 4.415 -6.489 -15.159 1.00 95.94 88 SER A CA 1
ATOM 668 C C . SER A 1 88 ? 3.938 -6.677 -13.713 1.00 95.94 88 SER A C 1
ATOM 670 O O . SER A 1 88 ? 3.799 -5.715 -12.963 1.00 95.94 88 SER A O 1
ATOM 672 N N . SER A 1 89 ? 3.626 -7.911 -13.309 1.00 97.12 89 SER A N 1
ATOM 673 C CA . SER A 1 89 ? 3.011 -8.182 -12.010 1.00 97.12 89 SER A CA 1
ATOM 674 C C . SER A 1 89 ? 4.002 -8.184 -10.856 1.00 97.12 89 SER A C 1
ATOM 676 O O . SER A 1 89 ? 5.099 -8.737 -10.958 1.00 97.12 89 SER A O 1
ATOM 678 N N . ALA A 1 90 ? 3.560 -7.658 -9.714 1.00 97.75 90 ALA A N 1
ATOM 679 C CA . ALA A 1 90 ? 4.252 -7.783 -8.438 1.00 97.75 90 ALA A CA 1
ATOM 680 C C . ALA A 1 90 ? 4.210 -9.222 -7.880 1.00 97.75 90 ALA A C 1
ATOM 682 O O . ALA A 1 90 ? 5.001 -9.566 -7.001 1.00 97.75 90 ALA A O 1
ATOM 683 N N . PHE A 1 91 ? 3.313 -10.082 -8.373 1.00 97.62 91 PHE A N 1
ATOM 684 C CA . PHE A 1 91 ? 3.134 -11.468 -7.915 1.00 97.62 91 PHE A CA 1
ATOM 685 C C . PHE A 1 91 ? 3.643 -12.527 -8.898 1.00 97.62 91 PHE A C 1
ATOM 687 O O . PHE A 1 91 ? 3.544 -13.723 -8.616 1.00 97.62 91 PHE A O 1
ATOM 694 N N . ASN A 1 92 ? 4.204 -12.115 -10.034 1.00 94.75 92 ASN A N 1
ATOM 695 C CA . ASN A 1 92 ? 4.830 -13.032 -10.976 1.00 94.75 92 ASN A CA 1
ATOM 696 C C . ASN A 1 92 ? 6.307 -13.244 -10.606 1.00 94.75 92 ASN A C 1
ATOM 698 O O . ASN A 1 92 ? 7.107 -12.315 -10.644 1.00 94.75 92 ASN A O 1
ATOM 702 N N . GLU A 1 93 ? 6.687 -14.476 -10.271 1.00 93.62 93 GLU A N 1
ATOM 703 C CA . GLU A 1 93 ? 8.062 -14.836 -9.886 1.00 93.62 93 GLU A CA 1
ATOM 704 C C . GLU A 1 93 ? 9.071 -14.802 -11.046 1.00 93.62 93 GLU A C 1
ATOM 706 O O . GLU A 1 93 ? 10.275 -14.854 -10.807 1.00 93.62 93 GLU A O 1
ATOM 711 N N . TYR A 1 94 ? 8.586 -14.674 -12.283 1.00 92.06 94 TYR A N 1
ATOM 712 C CA . TYR A 1 94 ? 9.385 -14.606 -13.509 1.00 92.06 94 TYR A CA 1
ATOM 713 C C . TYR A 1 94 ? 9.305 -13.238 -14.201 1.00 92.06 94 TYR A C 1
ATOM 715 O O . TYR A 1 94 ? 9.747 -13.094 -15.339 1.00 92.06 94 TYR A O 1
ATOM 723 N N . THR A 1 95 ? 8.718 -12.235 -13.543 1.00 90.38 95 THR A N 1
ATOM 724 C CA . THR A 1 95 ? 8.602 -10.877 -14.089 1.00 90.38 95 THR A CA 1
ATOM 725 C C . THR A 1 95 ? 9.975 -10.248 -14.342 1.00 90.38 95 THR A C 1
ATOM 727 O O . THR A 1 95 ? 10.858 -10.327 -13.484 1.00 90.38 95 THR A O 1
ATOM 730 N N . SER A 1 96 ? 10.150 -9.599 -15.497 1.00 84.19 96 SER A N 1
ATOM 731 C CA . SER A 1 96 ? 11.269 -8.679 -15.753 1.00 84.19 96 SER A CA 1
ATOM 732 C C . SER A 1 96 ? 10.894 -7.229 -15.450 1.00 84.19 96 SER A C 1
ATOM 734 O O . SER A 1 96 ? 11.755 -6.446 -15.054 1.00 84.19 96 SER A O 1
ATOM 736 N N . ASP A 1 97 ? 9.606 -6.900 -15.563 1.00 92.75 97 ASP A N 1
ATOM 737 C CA . ASP A 1 97 ? 9.077 -5.537 -15.525 1.00 92.75 97 ASP A CA 1
ATOM 738 C C . ASP A 1 97 ? 8.242 -5.322 -14.254 1.00 92.75 97 ASP A C 1
ATOM 740 O O . ASP A 1 97 ? 7.141 -4.768 -14.276 1.00 92.75 97 ASP A O 1
ATOM 744 N N . ALA A 1 98 ? 8.764 -5.805 -13.123 1.00 96.75 98 ALA A N 1
ATOM 745 C CA . ALA A 1 98 ? 8.147 -5.622 -11.813 1.00 96.75 98 ALA A CA 1
ATOM 746 C C . ALA A 1 98 ? 7.876 -4.137 -11.523 1.00 96.75 98 ALA A C 1
ATOM 748 O O . ALA A 1 98 ? 8.719 -3.301 -11.863 1.00 96.75 98 ALA A O 1
ATOM 749 N N . PRO A 1 99 ? 6.786 -3.801 -10.808 1.00 98.50 99 PRO A N 1
ATOM 750 C CA . PRO A 1 99 ? 6.572 -2.447 -10.325 1.00 98.50 99 PRO A CA 1
ATOM 751 C C . PRO A 1 99 ? 7.763 -1.950 -9.499 1.00 98.50 99 PRO A C 1
ATOM 753 O O . PRO A 1 99 ? 8.418 -2.718 -8.792 1.00 98.50 99 PRO A O 1
ATOM 756 N N . ILE A 1 100 ? 8.040 -0.655 -9.583 1.00 98.38 100 ILE A N 1
ATOM 757 C CA . ILE A 1 100 ? 9.148 -0.002 -8.884 1.00 98.38 100 ILE A CA 1
ATOM 758 C C . ILE A 1 100 ? 8.635 0.900 -7.770 1.00 98.38 100 ILE A C 1
ATOM 760 O O . ILE A 1 100 ? 7.541 1.451 -7.850 1.00 98.38 100 ILE A O 1
ATOM 764 N N . ILE A 1 101 ? 9.464 1.077 -6.751 1.00 98.44 101 ILE A N 1
ATOM 765 C CA . ILE A 1 101 ? 9.242 1.964 -5.616 1.00 98.44 101 ILE A CA 1
ATOM 766 C C . ILE A 1 101 ? 10.134 3.187 -5.794 1.00 98.44 101 ILE A C 1
ATOM 768 O O . ILE A 1 101 ? 11.335 3.061 -6.067 1.00 98.44 101 ILE A O 1
ATOM 772 N N . VAL A 1 102 ? 9.536 4.363 -5.644 1.00 97.12 102 VAL A N 1
ATOM 773 C CA . VAL A 1 102 ? 10.175 5.657 -5.880 1.00 97.12 102 VAL A CA 1
ATOM 774 C C . VAL A 1 102 ? 9.941 6.571 -4.678 1.00 97.12 102 VAL A C 1
ATOM 776 O O . VAL A 1 102 ? 8.824 6.656 -4.165 1.00 97.12 102 VAL A O 1
ATOM 779 N N . ASP A 1 103 ? 11.003 7.236 -4.219 1.00 95.56 103 ASP A N 1
ATOM 780 C CA . ASP A 1 103 ? 10.922 8.201 -3.118 1.00 95.56 103 ASP A CA 1
ATOM 781 C C . ASP A 1 103 ? 10.351 9.563 -3.556 1.00 95.56 103 ASP A C 1
ATOM 783 O O . ASP A 1 103 ? 10.127 9.834 -4.737 1.00 95.56 103 ASP A O 1
ATOM 787 N N . ASP A 1 104 ? 10.162 10.463 -2.590 1.00 92.75 104 ASP A N 1
ATOM 788 C CA . ASP A 1 104 ? 9.632 11.809 -2.841 1.00 92.75 104 ASP A CA 1
ATOM 789 C C . ASP A 1 104 ? 10.529 12.695 -3.723 1.00 92.75 104 ASP A C 1
ATOM 791 O O . ASP A 1 104 ? 10.080 13.723 -4.232 1.00 92.75 104 ASP A O 1
ATOM 795 N N . ASN A 1 105 ? 11.786 12.294 -3.929 1.00 93.06 105 ASN A N 1
ATOM 796 C CA . ASN A 1 105 ? 12.756 12.973 -4.782 1.00 93.06 105 ASN A CA 1
ATOM 797 C C . ASN A 1 105 ? 12.873 12.318 -6.166 1.00 93.06 105 ASN A C 1
ATOM 799 O O . ASN A 1 105 ? 13.832 12.594 -6.893 1.00 93.06 105 ASN A O 1
ATOM 803 N N . TYR A 1 106 ? 11.916 11.460 -6.533 1.00 93.62 106 TYR A N 1
ATOM 804 C CA . TYR A 1 106 ? 11.874 10.735 -7.800 1.00 93.62 106 TYR A CA 1
ATOM 805 C C . TYR A 1 106 ? 13.043 9.766 -8.002 1.00 93.62 106 TYR A C 1
ATOM 807 O O . TYR A 1 106 ? 13.431 9.503 -9.140 1.00 93.62 106 TYR A O 1
ATOM 815 N N . LYS A 1 107 ? 13.630 9.232 -6.927 1.00 94.44 107 LYS A N 1
ATOM 816 C CA . LYS A 1 107 ? 14.728 8.262 -7.017 1.00 94.44 107 LYS A CA 1
ATOM 817 C C . LYS A 1 107 ? 14.210 6.842 -6.902 1.00 94.44 107 LYS A C 1
ATOM 819 O O . LYS A 1 107 ? 13.364 6.545 -6.063 1.00 94.44 107 LYS A O 1
ATOM 824 N N . PHE A 1 108 ? 14.766 5.952 -7.721 1.00 95.94 108 PHE A N 1
ATOM 825 C CA . PHE A 1 108 ? 14.487 4.523 -7.627 1.00 95.94 108 PHE A CA 1
ATOM 826 C C . PHE A 1 108 ? 15.046 3.948 -6.323 1.00 95.94 108 PHE A C 1
ATOM 828 O O . PHE A 1 108 ? 16.238 4.095 -6.038 1.00 95.94 108 PHE A O 1
ATOM 835 N N . ILE A 1 109 ? 14.182 3.270 -5.570 1.00 96.56 109 ILE A N 1
ATOM 836 C CA . ILE A 1 109 ? 14.515 2.636 -4.290 1.00 96.56 109 ILE A CA 1
ATOM 837 C C . ILE A 1 109 ? 14.623 1.120 -4.436 1.00 96.56 109 ILE A C 1
ATOM 839 O O . ILE A 1 109 ? 15.538 0.514 -3.882 1.00 96.56 109 ILE A O 1
ATOM 843 N N . GLY A 1 110 ? 13.724 0.505 -5.203 1.00 96.19 110 GLY A N 1
ATOM 844 C CA . GLY A 1 110 ? 13.743 -0.930 -5.470 1.00 96.19 110 GLY A CA 1
ATOM 845 C C . GLY A 1 110 ? 12.499 -1.423 -6.186 1.00 96.19 110 GLY A C 1
ATOM 846 O O . GLY A 1 110 ? 11.603 -0.651 -6.510 1.00 96.19 110 GLY A O 1
ATOM 847 N N . TYR A 1 111 ? 12.450 -2.724 -6.431 1.00 97.88 111 TYR A N 1
ATOM 848 C CA . TYR A 1 111 ? 11.301 -3.396 -7.022 1.00 97.88 111 TYR A CA 1
ATOM 849 C C . TYR A 1 111 ? 10.307 -3.846 -5.943 1.00 97.88 111 TYR A C 1
ATOM 851 O O . TYR A 1 111 ? 10.696 -4.312 -4.871 1.00 97.88 111 TYR A O 1
ATOM 859 N N . LEU A 1 112 ? 9.019 -3.755 -6.254 1.00 98.19 112 LEU A N 1
ATOM 860 C CA . LEU A 1 112 ? 7.935 -4.392 -5.517 1.00 98.19 112 LEU A CA 1
ATOM 861 C C . LEU A 1 112 ? 7.610 -5.716 -6.209 1.00 98.19 112 LEU A C 1
ATOM 863 O O . LEU A 1 112 ? 6.940 -5.729 -7.243 1.00 98.19 112 LEU A O 1
ATOM 867 N N . THR A 1 113 ? 8.129 -6.829 -5.692 1.00 97.69 113 THR A N 1
ATOM 868 C CA . THR A 1 113 ? 7.962 -8.120 -6.370 1.00 97.69 113 THR A CA 1
ATOM 869 C C . THR A 1 113 ? 8.217 -9.325 -5.473 1.00 97.69 113 THR A C 1
ATOM 871 O O . THR A 1 113 ? 8.956 -9.265 -4.492 1.00 97.69 113 THR A O 1
ATOM 874 N N . VAL A 1 114 ? 7.630 -10.463 -5.837 1.00 95.88 114 VAL A N 1
ATOM 875 C CA . VAL A 1 114 ? 7.992 -11.781 -5.295 1.00 95.88 114 VAL A CA 1
ATOM 876 C C . VAL A 1 114 ? 9.201 -12.408 -6.007 1.00 95.88 114 VAL A C 1
ATOM 878 O O . VAL A 1 114 ? 9.788 -13.353 -5.476 1.00 95.88 114 VAL A O 1
ATOM 881 N N . ASN A 1 115 ? 9.597 -11.891 -7.179 1.00 93.12 115 ASN A N 1
ATOM 882 C CA . ASN A 1 115 ? 10.794 -12.326 -7.898 1.00 93.12 115 ASN A CA 1
ATOM 883 C C . ASN A 1 115 ? 12.061 -11.859 -7.160 1.00 93.12 115 ASN A C 1
ATOM 885 O O . ASN A 1 115 ? 12.424 -10.685 -7.168 1.00 93.12 115 ASN A O 1
ATOM 889 N N . LYS A 1 116 ? 12.778 -12.808 -6.555 1.00 89.00 116 LYS A N 1
ATOM 890 C CA . LYS A 1 116 ? 13.967 -12.544 -5.728 1.00 89.00 116 LYS A CA 1
ATOM 891 C C . LYS A 1 116 ? 15.178 -12.043 -6.523 1.00 89.00 116 LYS A C 1
ATOM 893 O O . LYS A 1 116 ? 16.133 -11.570 -5.910 1.00 89.00 116 LYS A O 1
ATOM 898 N N . TYR A 1 117 ? 15.167 -12.180 -7.849 1.00 90.12 117 TYR A N 1
ATOM 899 C CA . TYR A 1 117 ? 16.284 -11.795 -8.714 1.00 90.12 117 TYR A CA 1
ATOM 900 C C . TYR A 1 117 ? 16.256 -10.313 -9.103 1.00 90.12 117 TYR A C 1
ATOM 902 O O . TYR A 1 117 ? 17.307 -9.729 -9.370 1.00 90.12 117 TYR A O 1
ATOM 910 N N . ASN A 1 118 ? 15.088 -9.673 -9.061 1.00 91.12 118 ASN A N 1
ATOM 911 C CA . ASN A 1 118 ? 14.976 -8.223 -9.178 1.00 91.12 118 ASN A CA 1
ATOM 912 C C . ASN A 1 118 ? 15.512 -7.612 -7.885 1.00 91.12 118 ASN A C 1
ATOM 914 O O . ASN A 1 118 ? 14.944 -7.843 -6.828 1.00 91.12 118 ASN A O 1
ATOM 918 N N . THR A 1 119 ? 16.620 -6.876 -7.921 1.00 91.06 119 THR A N 1
ATOM 919 C CA . THR A 1 119 ? 17.247 -6.320 -6.709 1.00 91.06 119 THR A CA 1
ATOM 920 C C . THR A 1 119 ? 17.664 -4.863 -6.924 1.00 91.06 119 THR A C 1
ATOM 922 O O . THR A 1 119 ? 18.047 -4.517 -8.045 1.00 91.06 119 THR A O 1
ATOM 925 N N . PRO A 1 120 ? 17.609 -4.001 -5.888 1.00 94.75 120 PRO A N 1
ATOM 926 C CA . PRO A 1 120 ? 16.969 -4.210 -4.576 1.00 94.75 120 PRO A CA 1
ATOM 927 C C . PRO A 1 120 ? 15.459 -4.484 -4.682 1.00 94.75 120 PRO A C 1
ATOM 929 O O . PRO A 1 120 ? 14.823 -4.000 -5.613 1.00 94.75 120 PRO A O 1
ATOM 932 N N . ASN A 1 121 ? 14.875 -5.247 -3.753 1.00 95.25 121 ASN A N 1
ATOM 933 C CA . ASN A 1 121 ? 13.424 -5.509 -3.726 1.00 95.25 121 ASN A CA 1
ATOM 934 C C . ASN A 1 121 ? 12.844 -5.544 -2.319 1.00 95.25 121 ASN A C 1
ATOM 936 O O . ASN A 1 121 ? 13.549 -5.885 -1.378 1.00 95.25 121 ASN A O 1
ATOM 940 N N . ILE A 1 122 ? 11.546 -5.279 -2.202 1.00 96.69 122 ILE A N 1
ATOM 941 C CA . ILE A 1 122 ? 10.723 -5.743 -1.083 1.00 96.69 122 ILE A CA 1
ATOM 942 C C . ILE A 1 122 ? 9.769 -6.823 -1.591 1.00 96.69 122 ILE A C 1
ATOM 944 O O . ILE A 1 122 ? 9.215 -6.710 -2.690 1.00 96.69 122 ILE A O 1
ATOM 948 N N . ASN A 1 123 ? 9.546 -7.856 -0.778 1.00 97.25 123 ASN A N 1
ATOM 949 C CA . ASN A 1 123 ? 8.549 -8.865 -1.097 1.00 97.25 123 ASN A CA 1
ATOM 950 C C . ASN A 1 123 ? 7.144 -8.239 -1.115 1.00 97.25 123 ASN A C 1
ATOM 952 O O . ASN A 1 123 ? 6.758 -7.543 -0.177 1.00 97.25 123 ASN A O 1
ATOM 956 N N . THR A 1 124 ? 6.351 -8.518 -2.149 1.00 97.56 124 THR A N 1
ATOM 957 C CA . THR A 1 124 ? 5.019 -7.910 -2.318 1.00 97.56 124 THR A CA 1
ATOM 958 C C . THR A 1 124 ? 4.085 -8.144 -1.131 1.00 97.56 124 THR A C 1
ATOM 960 O O . THR A 1 124 ? 3.401 -7.218 -0.694 1.00 97.56 124 THR A O 1
ATOM 963 N N . TYR A 1 125 ? 4.100 -9.344 -0.539 1.00 97.19 125 TYR A N 1
ATOM 964 C CA . TYR A 1 125 ? 3.295 -9.633 0.651 1.00 97.19 125 TYR A CA 1
ATOM 965 C C . TYR A 1 125 ? 3.751 -8.807 1.865 1.00 97.19 125 TYR A C 1
ATOM 967 O O . TYR A 1 125 ? 2.924 -8.369 2.666 1.00 97.19 125 TYR A O 1
ATOM 975 N N . GLU A 1 126 ? 5.056 -8.549 1.990 1.00 97.12 126 GLU A N 1
ATOM 976 C CA . GLU A 1 126 ? 5.614 -7.700 3.047 1.00 97.12 126 GLU A CA 1
ATOM 977 C C . GLU A 1 126 ? 5.218 -6.232 2.857 1.00 97.12 126 GLU A C 1
ATOM 979 O O . GLU A 1 126 ? 4.797 -5.585 3.814 1.00 97.12 126 GLU A O 1
ATOM 984 N N . ALA A 1 127 ? 5.263 -5.715 1.627 1.00 97.69 127 ALA A N 1
ATOM 985 C CA . ALA A 1 127 ? 4.832 -4.352 1.324 1.00 97.69 127 ALA A CA 1
ATOM 986 C C . ALA A 1 127 ? 3.336 -4.128 1.609 1.00 97.69 127 ALA A C 1
ATOM 988 O O . ALA A 1 127 ? 2.964 -3.107 2.188 1.00 97.69 127 ALA A O 1
ATOM 989 N N . ILE A 1 128 ? 2.472 -5.095 1.282 1.00 97.88 128 ILE A N 1
ATOM 990 C CA . ILE A 1 128 ? 1.042 -5.029 1.627 1.00 97.88 128 ILE A CA 1
ATOM 991 C C . ILE A 1 128 ? 0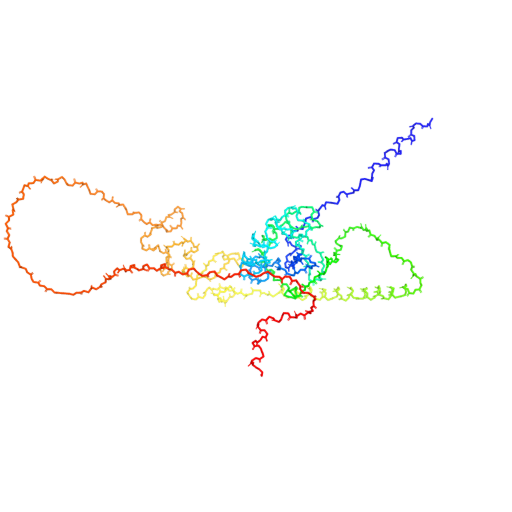.853 -5.045 3.148 1.00 97.88 128 ILE A C 1
ATOM 993 O O . ILE A 1 128 ? 0.065 -4.266 3.691 1.00 97.88 128 ILE A O 1
ATOM 997 N N . ALA A 1 129 ? 1.594 -5.892 3.868 1.00 97.31 129 ALA A N 1
ATOM 998 C CA . ALA A 1 129 ? 1.566 -5.903 5.329 1.00 97.31 129 ALA A CA 1
ATOM 999 C C . ALA A 1 129 ? 2.081 -4.580 5.932 1.00 97.31 129 ALA A C 1
ATOM 1001 O O . ALA A 1 129 ? 1.541 -4.123 6.943 1.00 97.31 129 ALA A O 1
ATOM 1002 N N . CYS A 1 130 ? 3.083 -3.954 5.303 1.00 96.12 130 CYS A N 1
ATOM 1003 C CA . CYS A 1 130 ? 3.591 -2.629 5.650 1.00 96.12 130 CYS A CA 1
ATOM 1004 C C . CYS A 1 130 ? 2.496 -1.571 5.517 1.00 96.12 130 CYS A C 1
ATOM 1006 O O . CYS A 1 130 ? 2.197 -0.877 6.486 1.00 96.12 130 CYS A O 1
ATOM 1008 N N . ALA A 1 131 ? 1.862 -1.483 4.347 1.00 97.88 131 ALA A N 1
ATOM 1009 C CA . ALA A 1 131 ? 0.809 -0.511 4.065 1.00 97.88 131 ALA A CA 1
ATOM 1010 C C . ALA A 1 131 ? -0.379 -0.652 5.038 1.00 97.88 131 ALA A C 1
ATOM 1012 O O . ALA A 1 131 ? -0.828 0.329 5.629 1.00 97.88 131 ALA A O 1
ATOM 1013 N N . ASN A 1 132 ? -0.811 -1.887 5.322 1.00 96.69 132 ASN A N 1
ATOM 1014 C CA . ASN A 1 132 ? -1.898 -2.164 6.272 1.00 96.69 132 ASN A CA 1
ATOM 1015 C C . ASN A 1 132 ? -1.625 -1.671 7.704 1.00 96.69 132 ASN A C 1
ATOM 1017 O O . ASN A 1 132 ? -2.566 -1.394 8.451 1.00 96.69 132 ASN A O 1
ATOM 1021 N N . LYS A 1 133 ? -0.351 -1.583 8.101 1.00 95.69 133 LYS A N 1
ATOM 1022 C CA . LYS A 1 133 ? 0.089 -1.129 9.432 1.00 95.69 133 LYS A CA 1
ATOM 1023 C C . LYS A 1 133 ? 0.661 0.289 9.425 1.00 95.69 133 LYS A C 1
ATOM 1025 O O . LYS A 1 133 ? 1.095 0.769 10.471 1.00 95.69 133 LYS A O 1
ATOM 1030 N N . SER A 1 134 ? 0.704 0.936 8.266 1.00 94.38 134 SER A N 1
ATOM 1031 C CA . SER A 1 134 ? 1.272 2.266 8.118 1.00 94.38 134 SER A CA 1
ATOM 1032 C C . SER A 1 134 ? 0.362 3.325 8.738 1.00 94.38 134 SER A C 1
ATOM 1034 O O . SER A 1 134 ? -0.863 3.227 8.684 1.00 94.38 134 SER A O 1
ATOM 1036 N N . TYR A 1 135 ? 0.986 4.367 9.286 1.00 95.12 135 TYR A N 1
ATOM 1037 C CA . TYR A 1 135 ? 0.336 5.619 9.686 1.00 95.12 135 TYR A CA 1
ATOM 1038 C C . TYR A 1 135 ? 0.728 6.786 8.766 1.00 95.12 135 TYR A C 1
ATOM 1040 O O . TYR A 1 135 ? 0.348 7.927 9.011 1.00 95.12 135 TYR A O 1
ATOM 1048 N N . THR A 1 136 ? 1.510 6.513 7.721 1.00 94.69 136 THR A N 1
ATOM 1049 C CA . THR A 1 136 ? 2.044 7.514 6.796 1.00 94.69 136 THR A CA 1
ATOM 1050 C C . THR A 1 136 ? 1.090 7.681 5.624 1.00 94.69 136 THR A C 1
ATOM 1052 O O . THR A 1 136 ? 0.600 6.692 5.081 1.00 94.69 136 THR A O 1
ATOM 1055 N N . SER A 1 137 ? 0.800 8.916 5.231 1.00 94.50 137 SER A N 1
ATOM 1056 C CA . SER A 1 137 ? 0.071 9.210 3.991 1.00 94.50 137 SER A CA 1
ATOM 1057 C C . SER A 1 137 ? 1.032 9.297 2.812 1.00 94.50 137 SER A C 1
ATOM 1059 O O . SER A 1 137 ? 2.188 9.678 2.979 1.00 94.50 137 SER A O 1
ATOM 1061 N N . SER A 1 138 ? 0.549 8.947 1.628 1.00 94.31 138 SER A N 1
ATOM 1062 C CA . SER A 1 138 ? 1.278 9.101 0.377 1.00 94.31 138 SER A CA 1
ATOM 1063 C C . SER A 1 138 ? 1.454 10.570 0.001 1.00 94.31 138 SER A C 1
ATOM 1065 O O . SER A 1 138 ? 0.729 11.462 0.455 1.00 94.31 138 SER A O 1
ATOM 1067 N N . ASN A 1 139 ? 2.418 10.813 -0.880 1.00 92.38 139 ASN A N 1
ATOM 1068 C CA . ASN A 1 139 ? 2.600 12.096 -1.532 1.00 92.38 139 ASN A CA 1
ATOM 1069 C C . ASN A 1 139 ? 1.742 12.171 -2.804 1.00 92.38 139 ASN A C 1
ATOM 1071 O O . ASN A 1 139 ? 2.103 11.617 -3.843 1.00 92.38 139 ASN A O 1
ATOM 1075 N N . SER A 1 140 ? 0.627 12.900 -2.740 1.00 88.50 140 SER A N 1
ATOM 1076 C CA . SER A 1 140 ? -0.321 13.045 -3.858 1.00 88.50 140 SER A CA 1
ATOM 1077 C C . SER A 1 140 ? 0.275 13.691 -5.114 1.00 88.50 140 SER A C 1
ATOM 1079 O O . SER A 1 140 ? -0.261 13.535 -6.206 1.00 88.50 140 SER A O 1
ATOM 1081 N N . LYS A 1 141 ? 1.426 14.374 -5.013 1.00 91.38 141 LYS A N 1
ATOM 1082 C CA . LYS A 1 141 ? 2.113 14.942 -6.188 1.00 91.38 141 LYS A CA 1
ATOM 1083 C C . LYS A 1 141 ? 2.647 13.873 -7.146 1.00 91.38 141 LYS A C 1
ATOM 1085 O O . LYS A 1 141 ? 2.989 14.208 -8.276 1.00 91.38 141 LYS A O 1
ATOM 1090 N N . MET A 1 142 ? 2.736 12.618 -6.704 1.00 92.12 142 MET A N 1
ATOM 1091 C CA . MET A 1 142 ? 3.239 11.504 -7.511 1.00 92.12 142 MET A CA 1
ATOM 1092 C C . MET A 1 142 ? 2.211 10.974 -8.519 1.00 92.12 142 MET A C 1
ATOM 1094 O O . MET A 1 142 ? 2.611 10.336 -9.488 1.00 92.12 142 MET A O 1
ATOM 1098 N N . GLU A 1 143 ? 0.918 11.261 -8.333 1.00 90.50 143 GLU A N 1
ATOM 1099 C CA . GLU A 1 143 ? -0.176 10.703 -9.147 1.00 90.50 143 GLU A CA 1
ATOM 1100 C C . GLU A 1 143 ? -0.089 11.067 -10.638 1.00 90.50 143 GLU A C 1
ATOM 1102 O O . GLU A 1 143 ? -0.426 10.253 -11.497 1.00 90.50 143 GLU A O 1
ATOM 1107 N N . ASP A 1 144 ? 0.393 12.272 -10.952 1.00 88.00 144 ASP A N 1
ATOM 1108 C CA . ASP A 1 144 ? 0.483 12.787 -12.326 1.00 88.00 144 ASP A CA 1
ATOM 1109 C C . ASP A 1 144 ? 1.859 12.541 -12.978 1.00 88.00 144 ASP A C 1
ATOM 1111 O O . ASP A 1 144 ? 2.141 13.033 -14.076 1.00 88.00 144 ASP A O 1
ATOM 1115 N N . ILE A 1 145 ? 2.743 11.797 -12.311 1.00 91.75 145 ILE A N 1
ATOM 1116 C CA . ILE A 1 145 ? 4.111 11.556 -12.772 1.00 91.75 145 ILE A CA 1
ATOM 1117 C C . ILE A 1 145 ? 4.177 10.274 -13.601 1.00 91.75 145 ILE A C 1
ATOM 1119 O O . ILE A 1 145 ? 3.530 9.267 -13.315 1.00 91.75 145 ILE A O 1
ATOM 1123 N N . THR A 1 146 ? 5.002 10.308 -14.645 1.00 93.12 146 THR A N 1
ATOM 1124 C CA . THR A 1 146 ? 5.358 9.136 -15.448 1.00 93.12 146 THR A CA 1
ATOM 1125 C C . THR A 1 146 ? 6.841 9.173 -15.790 1.00 93.12 146 THR A C 1
ATOM 1127 O O . THR A 1 146 ? 7.440 10.248 -15.891 1.00 93.12 146 THR A O 1
ATOM 1130 N N . PHE A 1 147 ? 7.445 8.004 -16.000 1.00 91.94 147 PHE A N 1
ATOM 1131 C CA . PHE A 1 147 ? 8.835 7.906 -16.440 1.00 91.94 147 PHE A CA 1
ATOM 1132 C C . PHE A 1 147 ? 8.967 7.060 -17.704 1.00 91.94 147 PHE A C 1
ATOM 1134 O O . PHE A 1 147 ? 8.396 5.981 -17.808 1.00 91.94 147 PHE A O 1
ATOM 1141 N N . LYS A 1 148 ? 9.798 7.498 -18.656 1.00 93.38 148 LYS A N 1
ATOM 1142 C CA . LYS A 1 148 ? 10.159 6.687 -19.837 1.00 93.38 148 LYS A CA 1
ATOM 1143 C C . LYS A 1 148 ? 11.136 5.554 -19.516 1.00 93.38 148 LYS A C 1
ATOM 1145 O O . LYS A 1 148 ? 11.265 4.608 -20.283 1.00 93.38 148 LYS A O 1
ATOM 1150 N N . LYS A 1 149 ? 11.886 5.694 -18.425 1.00 93.31 149 LYS A N 1
ATOM 1151 C CA . LYS A 1 149 ? 12.889 4.745 -17.932 1.00 93.31 149 LYS A CA 1
ATOM 1152 C C . LYS A 1 149 ? 12.896 4.805 -16.410 1.00 93.31 149 LYS A C 1
ATOM 1154 O O . LYS A 1 149 ? 12.507 5.829 -15.856 1.00 93.31 149 LYS A O 1
ATOM 1159 N N . ILE A 1 150 ? 13.373 3.749 -15.757 1.00 91.94 150 ILE A N 1
ATOM 1160 C CA . ILE A 1 150 ? 13.559 3.747 -14.302 1.00 91.94 150 ILE A CA 1
ATOM 1161 C C . ILE A 1 150 ? 14.470 4.932 -13.923 1.00 91.94 150 ILE A C 1
ATOM 1163 O O . ILE A 1 150 ? 15.536 5.085 -14.533 1.00 91.94 150 ILE A O 1
ATOM 1167 N N . PRO A 1 151 ? 14.061 5.793 -12.976 1.00 87.62 151 PRO A N 1
ATOM 1168 C CA . PRO A 1 151 ? 14.871 6.928 -12.562 1.00 87.62 151 PRO A CA 1
ATOM 1169 C C . PRO A 1 151 ? 16.153 6.472 -11.855 1.00 87.62 151 PRO A C 1
ATOM 1171 O O . PRO A 1 151 ? 16.213 5.396 -11.265 1.00 87.62 151 PRO A O 1
ATOM 1174 N N . SER A 1 152 ? 17.196 7.299 -11.903 1.00 81.62 152 SER A N 1
ATOM 1175 C CA . SER A 1 152 ? 18.492 6.980 -11.298 1.00 81.62 152 SER A CA 1
ATOM 1176 C C . SER A 1 152 ? 18.357 6.698 -9.794 1.00 81.62 152 SER A C 1
ATOM 1178 O O . SER A 1 152 ? 17.767 7.489 -9.056 1.00 81.62 152 SER A O 1
ATOM 1180 N N . SER A 1 153 ? 18.925 5.583 -9.327 1.00 68.38 153 SER A N 1
ATOM 1181 C CA . SER A 1 153 ? 18.942 5.211 -7.907 1.00 68.38 153 SER A CA 1
ATOM 1182 C C . SER A 1 153 ? 19.777 6.185 -7.073 1.00 68.38 153 SER A C 1
ATOM 1184 O O . SER A 1 153 ? 20.849 6.612 -7.511 1.00 68.38 153 SER A O 1
ATOM 1186 N N . SER A 1 154 ? 19.371 6.467 -5.832 1.00 48.12 154 SER A N 1
ATOM 1187 C CA . SER A 1 154 ? 20.319 6.940 -4.818 1.00 48.12 154 SER A CA 1
ATOM 1188 C C . SER A 1 154 ? 21.292 5.801 -4.503 1.00 48.12 154 SER A C 1
ATOM 1190 O O . SER A 1 154 ? 20.885 4.720 -4.085 1.00 48.12 154 SER A O 1
ATOM 1192 N N . SER A 1 155 ? 22.595 6.014 -4.700 1.00 41.88 155 SER A N 1
ATOM 1193 C CA . SER A 1 155 ? 23.606 5.118 -4.136 1.00 41.88 155 SER A CA 1
ATOM 1194 C C . SER A 1 155 ? 23.486 5.135 -2.610 1.00 41.88 155 SER A C 1
ATOM 1196 O O . SER A 1 155 ? 24.048 6.008 -1.951 1.00 41.88 155 SER A O 1
ATOM 1198 N N . TYR A 1 156 ? 22.791 4.158 -2.029 1.00 38.47 156 TYR A N 1
ATOM 1199 C CA . TYR A 1 156 ? 23.163 3.681 -0.702 1.00 38.47 156 TYR A CA 1
ATOM 1200 C C . TYR A 1 156 ? 24.571 3.092 -0.848 1.00 38.47 156 TYR A C 1
ATOM 1202 O O . TYR A 1 156 ? 24.786 2.195 -1.661 1.00 38.47 156 TYR A O 1
ATOM 1210 N N . GLY A 1 157 ? 25.542 3.701 -0.165 1.00 41.47 157 GLY A N 1
ATOM 1211 C CA . GLY A 1 157 ? 26.976 3.557 -0.422 1.00 41.47 157 GLY A CA 1
ATOM 1212 C C . GLY A 1 157 ? 27.453 2.130 -0.707 1.00 41.47 157 GLY A C 1
ATOM 1213 O O . GLY A 1 157 ? 27.403 1.252 0.149 1.00 41.47 157 GLY A O 1
ATOM 1214 N N . GLY A 1 158 ? 27.990 1.954 -1.910 1.00 28.94 158 GLY A N 1
ATOM 1215 C CA . GLY A 1 158 ? 28.752 0.798 -2.363 1.00 28.94 158 GLY A CA 1
ATOM 1216 C C . GLY A 1 158 ? 29.474 1.198 -3.647 1.00 28.94 158 GLY A C 1
ATOM 1217 O O . GLY A 1 158 ? 28.837 1.616 -4.608 1.00 28.94 158 GLY A O 1
ATOM 1218 N N . ASN A 1 159 ? 30.805 1.186 -3.619 1.00 33.59 159 ASN A N 1
ATOM 1219 C CA . ASN A 1 159 ? 31.665 1.759 -4.653 1.00 33.59 159 ASN A CA 1
ATOM 1220 C C . ASN A 1 159 ? 31.426 1.191 -6.063 1.00 33.59 159 ASN A C 1
ATOM 1222 O O . ASN A 1 159 ? 31.458 -0.018 -6.257 1.00 33.59 159 ASN A O 1
ATOM 1226 N N . GLY A 1 160 ? 31.380 2.118 -7.026 1.00 31.95 160 GLY A N 1
ATOM 1227 C CA . GLY A 1 160 ? 32.142 2.050 -8.273 1.00 31.95 160 GLY A CA 1
ATOM 1228 C C . GLY A 1 160 ? 31.565 1.215 -9.409 1.00 31.95 160 GLY A C 1
ATOM 1229 O O . GLY A 1 160 ? 31.752 0.015 -9.415 1.00 31.95 160 GLY A O 1
ATOM 1230 N N . TYR A 1 161 ? 31.037 1.892 -10.434 1.00 29.91 161 TYR A N 1
ATOM 1231 C CA . TYR A 1 161 ? 31.450 1.709 -11.834 1.00 29.91 161 TYR A CA 1
ATOM 1232 C C . TYR A 1 161 ? 31.185 3.012 -12.600 1.00 29.91 161 TYR A C 1
ATOM 1234 O O . TYR A 1 161 ? 30.058 3.333 -12.969 1.00 29.91 161 TYR A O 1
ATOM 1242 N N . THR A 1 162 ? 32.244 3.788 -12.826 1.00 36.53 162 THR A N 1
ATOM 1243 C CA . THR A 1 162 ? 32.261 4.866 -13.818 1.00 36.53 162 THR A CA 1
ATOM 1244 C C . THR A 1 162 ? 32.355 4.235 -15.204 1.00 36.53 162 THR A C 1
ATOM 1246 O O . THR A 1 162 ? 33.353 3.580 -15.504 1.00 36.53 162 THR A O 1
ATOM 1249 N N . SER A 1 163 ? 31.349 4.429 -16.056 1.00 29.25 163 SER A N 1
ATOM 1250 C CA . SER A 1 163 ? 31.527 4.236 -17.500 1.00 29.25 163 SER A CA 1
ATOM 1251 C C . SER A 1 163 ? 32.013 5.546 -18.130 1.00 29.25 163 SER A C 1
ATOM 1253 O O . SER A 1 163 ? 31.585 6.617 -17.694 1.00 29.25 163 SER A O 1
ATOM 1255 N N . PRO A 1 164 ? 32.936 5.489 -19.104 1.00 35.34 164 PRO A N 1
ATOM 1256 C CA . PRO A 1 164 ? 33.679 6.655 -19.559 1.00 35.34 164 PRO A CA 1
ATOM 1257 C C . PRO A 1 164 ? 32.812 7.569 -20.432 1.00 35.34 164 PRO A C 1
ATOM 1259 O O . PRO A 1 164 ? 32.155 7.111 -21.366 1.00 35.34 164 PRO A O 1
ATOM 1262 N N . LEU A 1 165 ? 32.853 8.874 -20.151 1.00 28.59 165 LEU A N 1
ATOM 1263 C CA . LEU A 1 165 ? 32.466 9.909 -21.111 1.00 28.59 165 LEU A CA 1
ATOM 1264 C C . LEU A 1 165 ? 33.661 10.224 -22.032 1.00 28.59 165 LEU A C 1
ATOM 1266 O O . LEU A 1 165 ? 34.802 10.198 -21.564 1.00 28.59 165 LEU A O 1
ATOM 1270 N N . PRO A 1 166 ? 33.424 10.547 -23.315 1.00 34.19 166 PRO A N 1
ATOM 1271 C CA . PRO A 1 166 ? 34.481 10.890 -24.252 1.00 34.19 166 PRO A CA 1
ATOM 1272 C C . PRO A 1 166 ? 35.060 12.276 -23.945 1.00 34.19 166 PRO A C 1
ATOM 1274 O O . PRO A 1 166 ? 34.366 13.208 -23.541 1.00 34.19 166 PRO A O 1
ATOM 1277 N N . THR A 1 167 ? 36.368 12.376 -24.141 1.00 36.94 167 THR A N 1
ATOM 1278 C CA . THR A 1 167 ? 37.230 13.507 -23.814 1.00 36.94 167 THR A CA 1
ATOM 1279 C C . THR A 1 167 ? 36.911 14.752 -24.647 1.00 36.94 167 THR A C 1
ATOM 1281 O O . THR A 1 167 ? 37.114 14.759 -25.858 1.00 36.94 167 THR A O 1
ATOM 1284 N N . SER A 1 168 ? 36.529 15.843 -23.980 1.00 36.75 168 SER A N 1
ATOM 1285 C CA . SER A 1 168 ? 36.821 17.212 -24.429 1.00 36.75 168 SER A CA 1
ATOM 1286 C C . SER A 1 168 ? 36.940 18.151 -23.216 1.00 36.75 168 SER A C 1
ATOM 1288 O O . SER A 1 168 ? 36.012 18.882 -22.877 1.00 36.75 168 SER A O 1
ATOM 1290 N N . GLN A 1 169 ? 38.079 18.112 -22.522 1.00 47.56 169 GLN A N 1
ATOM 1291 C CA . GLN A 1 169 ? 38.527 19.227 -21.674 1.00 47.56 169 GLN A CA 1
ATOM 1292 C C . GLN A 1 169 ? 39.178 20.236 -22.632 1.00 47.56 169 GLN A C 1
ATOM 1294 O O . GLN A 1 169 ? 39.977 19.837 -23.471 1.00 47.56 169 GLN A O 1
ATOM 1299 N N . ILE A 1 170 ? 38.744 21.494 -22.700 1.00 45.28 170 ILE A N 1
ATOM 1300 C CA . ILE A 1 170 ? 39.247 22.609 -21.884 1.00 45.28 170 ILE A CA 1
ATOM 1301 C C . ILE A 1 170 ? 38.132 23.680 -21.840 1.00 45.28 170 ILE A C 1
ATOM 1303 O O . ILE A 1 170 ? 38.090 24.585 -22.664 1.00 45.28 170 ILE A O 1
ATOM 1307 N N . GLN A 1 171 ? 37.164 23.534 -20.929 1.00 50.47 171 GLN A N 1
ATOM 1308 C CA . GLN A 1 171 ? 36.258 24.622 -20.483 1.00 50.47 171 GLN A CA 1
ATOM 1309 C C . GLN A 1 171 ? 35.430 24.258 -19.231 1.00 50.47 171 GLN A C 1
ATOM 1311 O O . GLN A 1 171 ? 34.650 25.066 -18.734 1.00 50.47 171 GLN A O 1
ATOM 1316 N N . THR A 1 172 ? 35.588 23.041 -18.704 1.00 54.94 172 THR A N 1
ATOM 1317 C CA . THR A 1 172 ? 34.710 22.443 -17.689 1.00 54.94 172 THR A CA 1
ATOM 1318 C C . THR A 1 172 ? 35.182 22.599 -16.244 1.00 54.94 172 THR A C 1
ATOM 1320 O O . THR A 1 172 ? 34.344 22.596 -15.349 1.00 54.94 172 THR A O 1
ATOM 1323 N N . ASP A 1 173 ? 36.476 22.773 -15.977 1.00 59.56 173 ASP A N 1
ATOM 1324 C CA . ASP A 1 173 ? 36.997 22.621 -14.607 1.00 59.56 173 ASP A CA 1
ATOM 1325 C C . ASP A 1 173 ? 36.637 23.800 -13.683 1.00 59.56 173 ASP A C 1
ATOM 1327 O O . ASP A 1 173 ? 36.366 23.608 -12.498 1.00 59.56 173 ASP A O 1
ATOM 1331 N N . GLU A 1 174 ? 36.539 25.016 -14.224 1.00 75.00 174 GLU A N 1
ATOM 1332 C CA . GLU A 1 174 ? 36.156 26.206 -13.453 1.00 75.00 174 GLU A CA 1
ATOM 1333 C C . GLU A 1 174 ? 34.664 26.187 -13.090 1.00 75.00 174 GLU A C 1
ATOM 1335 O O . GLU A 1 174 ? 34.283 26.440 -11.946 1.00 75.00 174 GLU A O 1
ATOM 1340 N N . LYS A 1 175 ? 33.824 25.749 -14.033 1.00 78.06 175 LYS A N 1
ATOM 1341 C CA . LYS A 1 175 ? 32.376 25.605 -13.842 1.00 78.06 175 LYS A CA 1
ATOM 1342 C C . LYS A 1 175 ? 32.031 24.432 -12.920 1.00 78.06 175 LYS A C 1
ATOM 1344 O O . LYS A 1 175 ? 31.097 24.522 -12.128 1.00 78.06 175 LYS A O 1
ATOM 1349 N N . ILE A 1 176 ? 32.813 23.350 -12.968 1.00 74.56 176 ILE A N 1
ATOM 1350 C CA . ILE A 1 176 ? 32.717 22.238 -12.011 1.00 74.56 176 ILE A CA 1
ATOM 1351 C C . ILE A 1 176 ? 33.093 22.715 -10.604 1.00 74.56 176 ILE A C 1
ATOM 1353 O O . ILE A 1 176 ? 32.378 22.403 -9.654 1.00 74.56 176 ILE A O 1
ATOM 1357 N N . LYS A 1 177 ? 34.155 23.514 -10.458 1.00 83.44 177 LYS A N 1
ATOM 1358 C CA . LYS A 1 177 ? 34.570 24.070 -9.161 1.00 83.44 177 LYS A CA 1
ATOM 1359 C C . LYS A 1 177 ? 33.530 25.039 -8.586 1.00 83.44 177 LYS A C 1
ATOM 1361 O O . LYS A 1 177 ? 33.251 25.004 -7.388 1.00 83.44 177 LYS A O 1
ATOM 1366 N N . GLU A 1 178 ? 32.910 25.857 -9.434 1.00 87.69 178 GLU A N 1
ATOM 1367 C CA . GLU A 1 178 ? 31.796 26.733 -9.054 1.00 87.69 178 GLU A CA 1
ATOM 1368 C C . GLU A 1 178 ? 30.579 25.925 -8.574 1.00 87.69 178 GLU A C 1
ATOM 1370 O O . GLU A 1 178 ? 30.036 26.189 -7.499 1.00 87.69 178 GLU A O 1
ATOM 1375 N N . LEU A 1 179 ? 30.192 24.884 -9.318 1.00 82.25 179 LEU A N 1
ATOM 1376 C CA . LEU A 1 179 ? 29.086 24.000 -8.945 1.00 82.25 179 LEU A CA 1
ATOM 1377 C C . LEU A 1 179 ? 29.367 23.234 -7.647 1.00 82.25 179 LEU A C 1
ATOM 1379 O O . LEU A 1 179 ? 28.478 23.118 -6.807 1.00 82.25 179 LEU A O 1
ATOM 1383 N N . GLN A 1 180 ? 30.597 22.763 -7.436 1.00 84.38 180 GLN A N 1
ATOM 1384 C CA . GLN A 1 180 ? 31.004 22.098 -6.194 1.00 84.38 180 GLN A CA 1
ATOM 1385 C C . GLN A 1 180 ? 30.927 23.039 -4.985 1.00 84.38 180 GLN A C 1
ATOM 1387 O O . GLN A 1 180 ? 30.429 22.642 -3.930 1.00 84.38 180 GLN A O 1
ATOM 1392 N N . ASN A 1 181 ? 31.346 24.297 -5.141 1.00 90.94 181 ASN A N 1
ATOM 1393 C CA . ASN A 1 181 ? 31.206 25.306 -4.090 1.00 90.94 181 ASN A CA 1
ATOM 1394 C C . ASN A 1 181 ? 29.733 25.612 -3.787 1.00 90.94 181 ASN A C 1
ATOM 1396 O O . ASN A 1 181 ? 29.363 25.747 -2.622 1.00 90.94 181 ASN A O 1
ATOM 1400 N N . LYS A 1 182 ? 28.880 25.658 -4.815 1.00 92.88 182 LYS A N 1
ATOM 1401 C CA . LYS A 1 182 ? 27.439 25.884 -4.652 1.00 92.88 182 LYS A CA 1
ATOM 1402 C C . LYS A 1 182 ? 26.743 24.715 -3.952 1.00 92.88 182 LYS A C 1
ATOM 1404 O O . LYS A 1 182 ? 25.926 24.938 -3.067 1.00 92.88 182 LYS A O 1
ATOM 1409 N N . ILE A 1 183 ? 27.113 23.475 -4.281 1.00 89.25 183 ILE A N 1
ATOM 1410 C CA . ILE A 1 183 ? 26.636 22.272 -3.577 1.00 89.25 183 ILE A CA 1
ATOM 1411 C C . ILE A 1 183 ? 27.053 22.314 -2.104 1.00 89.25 183 ILE A C 1
ATOM 1413 O O . ILE A 1 183 ? 26.243 22.022 -1.230 1.00 89.25 183 ILE A O 1
ATOM 1417 N N . LYS A 1 184 ? 28.293 22.722 -1.809 1.00 93.88 184 LYS A N 1
ATOM 1418 C CA . LYS A 1 184 ? 28.765 22.853 -0.427 1.00 93.88 184 LYS A CA 1
ATOM 1419 C C . LYS A 1 184 ? 27.934 23.867 0.369 1.00 93.88 184 LYS A C 1
ATOM 1421 O O . LYS A 1 184 ? 27.525 23.556 1.481 1.00 93.88 184 LYS A O 1
ATOM 1426 N N . GLN A 1 185 ? 27.643 25.028 -0.218 1.00 94.12 185 GLN A N 1
ATOM 1427 C CA . GLN A 1 185 ? 26.795 26.046 0.414 1.00 94.12 185 GLN A CA 1
ATOM 1428 C C . GLN A 1 185 ? 25.368 25.542 0.663 1.00 94.12 185 GLN A C 1
ATOM 1430 O O . GLN A 1 185 ? 24.847 25.720 1.760 1.00 94.12 185 GLN A O 1
ATOM 1435 N N . LEU A 1 186 ? 24.762 24.864 -0.316 1.00 91.31 186 LEU A N 1
ATOM 1436 C CA . LEU A 1 186 ? 23.414 24.302 -0.173 1.00 91.31 186 LEU A CA 1
ATOM 1437 C C . LEU A 1 186 ? 23.351 23.228 0.924 1.00 91.31 186 LEU A C 1
ATOM 1439 O O . LEU A 1 186 ? 22.408 23.213 1.708 1.00 91.31 186 LEU A O 1
ATOM 1443 N N . ASN A 1 187 ? 24.379 22.383 1.035 1.00 89.94 187 ASN A N 1
ATOM 1444 C CA . ASN A 1 187 ? 24.454 21.367 2.088 1.00 89.94 187 ASN A CA 1
ATOM 1445 C C . ASN A 1 187 ? 24.613 21.989 3.489 1.00 89.94 187 ASN A C 1
ATOM 1447 O O . ASN A 1 187 ? 24.065 21.476 4.465 1.00 89.94 187 ASN A O 1
ATOM 1451 N N . GLU A 1 188 ? 25.364 23.088 3.610 1.00 94.06 188 GLU A N 1
ATOM 1452 C CA . GLU A 1 188 ? 25.501 23.832 4.871 1.00 94.06 188 GLU A CA 1
ATOM 1453 C C . GLU A 1 188 ? 24.179 24.512 5.272 1.00 94.06 188 GLU A C 1
ATOM 1455 O O . GLU A 1 188 ? 23.814 24.521 6.452 1.00 94.06 188 GLU A O 1
ATOM 1460 N N . GLU A 1 189 ? 23.425 25.031 4.301 1.00 94.00 189 GLU A N 1
ATOM 1461 C CA . GLU A 1 189 ? 22.094 25.602 4.522 1.00 94.00 189 GLU A CA 1
ATOM 1462 C C . GLU A 1 189 ? 21.079 24.531 4.952 1.00 94.00 189 GLU A C 1
ATOM 1464 O O . GLU A 1 189 ? 20.373 24.715 5.947 1.00 94.00 189 GLU A O 1
ATOM 1469 N N . GLU A 1 190 ? 21.071 23.373 4.287 1.00 92.31 190 GLU A N 1
ATOM 1470 C CA . GLU A 1 190 ? 20.226 22.229 4.647 1.00 92.31 190 GLU A CA 1
ATOM 1471 C C . GLU A 1 190 ? 20.507 21.740 6.078 1.00 92.31 190 GLU A C 1
ATOM 1473 O O . GLU A 1 190 ? 19.580 21.516 6.862 1.00 92.31 190 GLU A O 1
ATOM 1478 N N . LEU A 1 191 ? 21.783 21.646 6.471 1.00 89.56 191 LEU A N 1
ATOM 1479 C CA . LEU A 1 191 ? 22.169 21.259 7.830 1.00 89.56 191 LEU A CA 1
ATOM 1480 C C . LEU A 1 191 ? 21.641 22.248 8.882 1.00 89.56 191 LEU A C 1
ATOM 1482 O O . LEU A 1 191 ? 21.171 21.834 9.946 1.00 89.56 191 LEU A O 1
ATOM 1486 N N . ASN A 1 192 ? 21.680 23.549 8.587 1.00 93.88 192 ASN A N 1
ATOM 1487 C CA . ASN A 1 192 ? 21.171 24.587 9.482 1.00 93.88 192 ASN A CA 1
ATOM 1488 C C . ASN A 1 192 ? 19.643 24.550 9.611 1.00 93.88 192 ASN A C 1
ATOM 1490 O O . ASN A 1 192 ? 19.120 24.677 10.722 1.00 93.88 192 ASN A O 1
ATOM 1494 N N . VAL A 1 193 ? 18.923 24.323 8.508 1.00 92.44 193 VAL A N 1
ATOM 1495 C CA . VAL A 1 193 ? 17.461 24.153 8.522 1.00 92.44 193 VAL A CA 1
ATOM 1496 C C . VAL A 1 193 ? 17.072 22.926 9.344 1.00 92.44 193 VAL A C 1
ATOM 1498 O O . VAL A 1 193 ? 16.216 23.025 10.225 1.00 92.44 193 VAL A O 1
ATOM 1501 N N . ASN A 1 194 ? 17.753 21.797 9.139 1.00 85.19 194 ASN A N 1
ATOM 1502 C CA . ASN A 1 194 ? 17.506 20.569 9.893 1.00 85.19 194 ASN A CA 1
ATOM 1503 C C . ASN A 1 194 ? 17.786 20.747 11.390 1.00 85.19 194 ASN A C 1
ATOM 1505 O O . ASN A 1 194 ? 17.007 20.293 12.228 1.00 85.19 194 ASN A O 1
ATOM 1509 N N . LYS A 1 195 ? 18.854 21.466 11.752 1.00 93.38 195 LYS A N 1
ATOM 1510 C CA . LYS A 1 195 ? 19.154 21.780 13.154 1.00 93.38 195 LYS A CA 1
ATOM 1511 C C . LYS A 1 195 ? 18.056 22.635 13.794 1.00 93.38 195 LYS A C 1
ATOM 1513 O O . LYS A 1 195 ? 17.612 22.315 14.895 1.00 93.38 195 LYS A O 1
ATOM 1518 N N . LYS A 1 196 ? 17.578 23.669 13.093 1.00 93.56 196 LYS A N 1
ATOM 1519 C CA . LYS A 1 196 ? 16.470 24.518 13.555 1.00 93.56 196 LYS A CA 1
ATOM 1520 C C . LYS A 1 196 ? 15.181 23.712 13.740 1.00 93.56 196 LYS A C 1
ATOM 1522 O O . LYS A 1 196 ? 14.534 23.825 14.776 1.00 93.56 196 LYS A O 1
ATOM 1527 N N . TYR A 1 197 ? 14.854 22.845 12.784 1.00 87.69 197 TYR A N 1
ATOM 1528 C CA . TYR A 1 197 ? 13.693 21.960 12.871 1.00 87.69 197 TYR A CA 1
ATOM 1529 C C . TYR A 1 197 ? 13.769 21.021 14.086 1.00 87.69 197 TYR A C 1
ATOM 1531 O O . TYR A 1 197 ? 12.795 20.879 14.822 1.00 87.69 197 TYR A O 1
ATOM 1539 N N . LEU A 1 198 ? 14.939 20.433 14.360 1.00 84.56 198 LEU A N 1
ATOM 1540 C CA . LEU A 1 198 ? 15.150 19.587 15.540 1.00 84.56 198 LEU A CA 1
ATOM 1541 C C . LEU A 1 198 ? 15.028 20.363 16.860 1.00 84.56 198 LEU A C 1
ATOM 1543 O O . LEU A 1 198 ? 14.528 19.822 17.848 1.00 84.56 198 LEU A O 1
ATOM 1547 N N . GLU A 1 199 ? 15.478 21.616 16.904 1.00 88.62 199 GLU A N 1
ATOM 1548 C CA . GLU A 1 199 ? 15.288 22.485 18.070 1.00 88.62 199 GLU A CA 1
ATOM 1549 C C . GLU A 1 199 ? 13.809 22.826 18.292 1.00 88.62 199 GLU A C 1
ATOM 1551 O O . GLU A 1 199 ? 13.341 22.805 19.432 1.00 88.62 199 GLU A O 1
ATOM 1556 N N . ASP A 1 200 ? 13.050 23.065 17.224 1.00 82.94 200 ASP A N 1
ATOM 1557 C CA . ASP A 1 200 ? 11.613 23.322 17.309 1.00 82.94 200 ASP A CA 1
ATOM 1558 C C . ASP A 1 200 ? 10.819 22.058 17.698 1.00 82.94 200 ASP A C 1
ATOM 1560 O O . ASP A 1 200 ? 9.924 22.132 18.541 1.00 82.94 200 ASP A O 1
ATOM 1564 N N . LEU A 1 201 ? 11.210 20.871 17.220 1.00 76.62 201 LEU A N 1
ATOM 1565 C CA . LEU A 1 201 ? 10.639 19.593 17.672 1.00 76.62 201 LEU A CA 1
ATOM 1566 C C . LEU A 1 201 ? 10.869 19.334 19.167 1.00 76.62 201 LEU A C 1
ATOM 1568 O O . LEU A 1 201 ? 9.968 18.857 19.860 1.00 76.62 201 LEU A O 1
ATOM 1572 N N . LYS A 1 202 ? 12.048 19.684 19.696 1.00 79.56 202 LYS A N 1
ATOM 1573 C CA . LYS A 1 202 ? 12.332 19.580 21.137 1.00 79.56 202 LYS A CA 1
ATOM 1574 C C . LYS A 1 202 ? 11.445 20.506 21.972 1.00 79.56 202 LYS A C 1
ATOM 1576 O O . LYS A 1 202 ? 11.091 20.151 23.092 1.00 79.56 202 LYS A O 1
ATOM 1581 N N . LYS A 1 203 ? 11.046 21.669 21.443 1.00 75.69 203 LYS A N 1
ATOM 1582 C CA . LYS A 1 203 ? 10.071 22.552 22.109 1.00 75.69 203 LYS A CA 1
ATOM 1583 C C . LYS A 1 203 ? 8.674 21.926 22.137 1.00 75.69 203 LYS A C 1
ATOM 1585 O O . LYS A 1 203 ? 7.986 22.064 23.141 1.00 75.69 203 LYS A O 1
ATOM 1590 N N . ILE A 1 204 ? 8.289 21.192 21.088 1.00 65.31 204 ILE A N 1
ATOM 1591 C CA . ILE A 1 204 ? 7.001 20.481 21.011 1.00 65.31 204 ILE A CA 1
ATOM 1592 C C . ILE A 1 204 ? 6.943 19.305 22.000 1.00 65.31 204 ILE A C 1
ATOM 1594 O O . ILE A 1 204 ? 5.934 19.123 22.676 1.00 65.31 204 ILE A O 1
ATOM 1598 N N . GLN A 1 205 ? 8.027 18.534 22.140 1.00 59.22 205 GLN A N 1
ATOM 1599 C CA . GLN A 1 205 ? 8.084 17.398 23.075 1.00 59.22 205 GLN A CA 1
ATOM 1600 C C . GLN A 1 205 ? 8.051 17.800 24.560 1.00 59.22 205 GLN A C 1
ATOM 1602 O O . GLN A 1 205 ? 7.724 16.967 25.400 1.00 59.22 205 GLN A O 1
ATOM 1607 N N . ASN A 1 206 ? 8.344 19.063 24.882 1.00 58.12 206 ASN A N 1
ATOM 1608 C CA . ASN A 1 206 ? 8.333 19.593 26.248 1.00 58.12 206 ASN A CA 1
ATOM 1609 C C . ASN A 1 206 ? 7.019 20.302 26.632 1.00 58.12 206 ASN A C 1
ATOM 1611 O O . ASN A 1 206 ? 6.948 20.911 27.700 1.00 58.12 206 ASN A O 1
ATOM 1615 N N . LEU A 1 207 ? 5.971 20.236 25.799 1.00 48.97 207 LEU A N 1
ATOM 1616 C CA . LEU A 1 207 ? 4.634 20.657 26.219 1.00 48.97 207 LEU A CA 1
ATOM 1617 C C . LEU A 1 207 ? 4.010 19.578 27.121 1.00 48.97 207 LEU A C 1
ATOM 1619 O O . LEU A 1 207 ? 3.939 18.418 26.710 1.00 48.97 207 LEU A O 1
ATOM 1623 N N . PRO A 1 208 ? 3.521 19.922 28.327 1.00 52.53 208 PRO A N 1
ATOM 1624 C CA . PRO A 1 208 ? 2.784 18.974 29.151 1.00 52.53 208 PRO A CA 1
ATOM 1625 C C . PRO A 1 208 ? 1.516 18.549 28.403 1.00 52.53 208 PRO A C 1
ATOM 1627 O O . PRO A 1 208 ? 0.619 19.361 28.171 1.00 52.53 208 PRO A O 1
ATOM 1630 N N . GLN A 1 209 ? 1.438 17.276 28.005 1.00 55.44 209 GLN A N 1
ATOM 1631 C CA . GLN A 1 209 ? 0.234 16.700 27.407 1.00 55.44 209 GLN A CA 1
ATOM 1632 C C . GLN A 1 209 ? -0.834 16.472 28.481 1.00 55.44 209 GLN A C 1
ATOM 1634 O O . GLN A 1 209 ? -1.158 15.344 28.834 1.00 55.44 209 GLN A O 1
ATOM 1639 N N . ASN A 1 210 ? -1.428 17.556 28.977 1.00 60.53 210 ASN A N 1
ATOM 1640 C CA . ASN A 1 210 ? -2.681 17.501 29.731 1.00 60.53 210 ASN A CA 1
ATOM 1641 C C . ASN A 1 210 ? -3.879 17.451 28.768 1.00 60.53 210 ASN A C 1
ATOM 1643 O O . ASN A 1 210 ? -4.868 18.162 28.939 1.00 60.53 210 ASN A O 1
ATOM 1647 N N . THR A 1 211 ? -3.785 16.639 27.714 1.00 69.94 211 THR A N 1
ATOM 1648 C CA . THR A 1 211 ? -4.902 16.389 26.803 1.00 69.94 211 THR A CA 1
ATOM 1649 C C . THR A 1 211 ? -5.577 15.102 27.227 1.00 69.94 211 THR A C 1
ATOM 1651 O O . THR A 1 211 ? -5.018 14.017 27.076 1.00 69.94 211 THR A O 1
ATOM 1654 N N . CYS A 1 212 ? -6.770 15.227 27.792 1.00 76.12 212 CYS A N 1
ATOM 1655 C CA . CYS A 1 212 ? -7.555 14.069 28.170 1.00 76.12 212 CYS A CA 1
ATOM 1656 C C . CYS A 1 212 ? -8.064 13.304 26.932 1.00 76.12 212 CYS A C 1
ATOM 1658 O O . CYS A 1 212 ? -8.250 13.914 25.874 1.00 76.12 212 CYS A O 1
ATOM 1660 N N . PRO A 1 213 ? -8.310 11.984 27.041 1.00 80.12 213 PRO A N 1
ATOM 1661 C CA . PRO A 1 213 ? -8.907 11.194 25.968 1.00 80.12 213 PRO A CA 1
ATOM 1662 C C . PRO A 1 213 ? -10.240 11.774 25.466 1.00 80.12 213 PRO A C 1
ATOM 1664 O O . PRO A 1 213 ? -10.939 12.501 26.174 1.00 80.12 213 PRO A O 1
ATOM 1667 N N . VAL A 1 214 ? -10.646 11.415 24.250 1.00 81.62 214 VAL A N 1
ATOM 1668 C CA . VAL A 1 214 ? -11.959 11.810 23.711 1.00 81.62 214 VAL A CA 1
ATOM 1669 C C . VAL A 1 214 ? -13.079 11.373 24.672 1.00 81.62 214 VAL A C 1
ATOM 1671 O O . VAL A 1 214 ? -12.999 10.307 25.280 1.00 81.62 214 VAL A O 1
ATOM 1674 N N . ASN A 1 215 ? -14.121 12.200 24.810 1.00 86.56 215 ASN A N 1
ATOM 1675 C CA . ASN A 1 215 ? -15.241 12.010 25.745 1.00 86.56 215 ASN A CA 1
ATOM 1676 C C . ASN A 1 215 ? -14.856 12.039 27.234 1.00 86.56 215 ASN A C 1
ATOM 1678 O O . ASN A 1 215 ? -15.533 11.429 28.065 1.00 86.56 215 ASN A O 1
ATOM 1682 N N . SER A 1 216 ? -13.798 12.772 27.579 1.00 87.75 216 SER A N 1
ATOM 1683 C CA . SER A 1 216 ? -13.429 13.061 28.963 1.00 87.75 216 SER A CA 1
ATOM 1684 C C . SER A 1 216 ? -13.166 14.548 29.190 1.00 87.75 216 SER A C 1
ATOM 1686 O O . SER A 1 216 ? -12.921 15.307 28.251 1.00 87.75 216 SER A O 1
ATOM 1688 N N . ILE A 1 217 ? -13.240 14.954 30.452 1.00 86.56 217 ILE A N 1
ATOM 1689 C CA . ILE A 1 217 ? -13.013 16.314 30.928 1.00 86.56 217 ILE A CA 1
ATOM 1690 C C . ILE A 1 217 ? -11.841 16.326 31.912 1.00 86.56 217 ILE A C 1
ATOM 1692 O O . ILE A 1 217 ? -11.700 15.423 32.741 1.00 86.56 217 ILE A O 1
ATOM 1696 N N . LEU A 1 218 ? -10.988 17.348 31.815 1.00 83.94 218 LEU A N 1
ATOM 1697 C CA . LEU A 1 218 ? -9.886 17.569 32.747 1.00 83.94 218 LEU A CA 1
ATOM 1698 C C . LEU A 1 218 ? -10.412 18.268 34.006 1.00 83.94 218 LEU A C 1
ATOM 1700 O O . LEU A 1 218 ? -10.746 19.448 33.958 1.00 83.94 218 LEU A O 1
ATOM 1704 N N . ASN A 1 219 ? -10.431 17.559 35.133 1.00 80.75 219 ASN A N 1
ATOM 1705 C CA . ASN A 1 219 ? -10.804 18.098 36.438 1.00 80.75 219 ASN A CA 1
ATOM 1706 C C . ASN A 1 219 ? -9.634 17.929 37.413 1.00 80.75 219 ASN A C 1
ATOM 1708 O O . ASN A 1 219 ? -9.243 16.808 37.725 1.00 80.75 219 ASN A O 1
ATOM 1712 N N . ASN A 1 220 ? -9.072 19.032 37.920 1.00 74.56 220 ASN A N 1
ATOM 1713 C CA . ASN A 1 220 ? -7.988 19.013 38.916 1.00 74.56 220 ASN A CA 1
ATOM 1714 C C . ASN A 1 220 ? -6.818 18.082 38.530 1.00 74.56 220 ASN A C 1
ATOM 1716 O O . ASN A 1 220 ? -6.427 17.208 39.302 1.00 74.56 220 ASN A O 1
ATOM 1720 N N . ASN A 1 221 ? -6.283 18.239 37.313 1.00 75.06 221 ASN A N 1
ATOM 1721 C CA . ASN A 1 221 ? -5.219 17.390 36.752 1.00 75.06 221 ASN A CA 1
ATOM 1722 C C . ASN A 1 221 ? -5.570 15.899 36.570 1.00 75.06 221 ASN A C 1
ATOM 1724 O O . ASN A 1 221 ? -4.699 15.110 36.217 1.00 75.06 221 ASN A O 1
ATOM 1728 N N . THR A 1 222 ? -6.831 15.511 36.758 1.00 78.69 222 THR A N 1
ATOM 1729 C CA . THR A 1 222 ? -7.313 14.147 36.534 1.00 78.69 222 THR A CA 1
ATOM 1730 C C . THR A 1 222 ? -8.360 14.163 35.429 1.00 78.69 222 THR A C 1
ATOM 1732 O O . THR A 1 222 ? -9.290 14.967 35.447 1.00 78.69 222 THR A O 1
ATOM 1735 N N . CYS A 1 223 ? -8.207 13.297 34.433 1.00 84.38 223 CYS A N 1
ATOM 1736 C CA . CYS A 1 223 ? -9.192 13.164 33.368 1.00 84.38 223 CYS A CA 1
ATOM 1737 C C . CYS A 1 223 ? -10.323 12.235 33.821 1.00 84.38 223 CYS A C 1
ATOM 1739 O O . CYS A 1 223 ? -10.062 11.114 34.255 1.00 84.38 223 CYS A O 1
ATOM 1741 N N . SER A 1 224 ? -11.569 12.678 33.674 1.00 86.06 224 SER A N 1
ATOM 1742 C CA . SER A 1 224 ? -12.765 11.902 34.019 1.00 86.06 224 SER A CA 1
ATOM 1743 C C . SER A 1 224 ? -13.689 11.788 32.815 1.00 86.06 224 SER A C 1
ATOM 1745 O O . SER A 1 224 ? -13.862 12.761 32.086 1.00 86.06 224 SER A O 1
ATOM 1747 N N . CYS A 1 225 ? -14.304 10.626 32.592 1.00 89.94 225 CYS A N 1
ATOM 1748 C CA . CYS A 1 225 ? -15.257 10.462 31.494 1.00 89.94 225 CYS A CA 1
ATOM 1749 C C . CYS A 1 225 ? -16.477 11.380 31.648 1.00 89.94 225 CYS A C 1
ATOM 1751 O O . CYS A 1 225 ? -16.964 11.610 32.756 1.00 89.94 225 CYS A O 1
ATOM 1753 N N . ASN A 1 226 ? -16.974 11.887 30.519 1.00 89.69 226 ASN A N 1
ATOM 1754 C CA . ASN A 1 226 ? -18.214 12.653 30.464 1.00 89.69 226 ASN A CA 1
ATOM 1755 C C . ASN A 1 226 ? -19.407 11.783 30.892 1.00 89.69 226 ASN A C 1
ATOM 1757 O O . ASN A 1 226 ? -19.360 10.554 30.815 1.00 89.69 226 ASN A O 1
ATOM 1761 N N . ASN A 1 227 ? -20.508 12.418 31.301 1.00 88.00 227 ASN A N 1
ATOM 1762 C CA . ASN A 1 227 ? -21.718 11.693 31.685 1.00 88.00 227 ASN A CA 1
ATOM 1763 C C . ASN A 1 227 ? -22.207 10.776 30.543 1.00 88.00 227 ASN A C 1
ATOM 1765 O O . ASN A 1 227 ? -22.265 11.201 29.389 1.00 88.00 227 ASN A O 1
ATOM 1769 N N . GLY A 1 228 ? -22.547 9.526 30.867 1.00 84.56 228 GLY A N 1
ATOM 1770 C CA . GLY A 1 228 ? -22.922 8.491 29.891 1.00 84.56 228 GLY A CA 1
ATOM 1771 C C . GLY A 1 228 ? -21.755 7.678 29.308 1.00 84.56 228 GLY A C 1
ATOM 1772 O O . GLY A 1 228 ? -21.996 6.745 28.539 1.00 84.56 228 GLY A O 1
ATOM 1773 N N . TYR A 1 229 ? -20.511 7.986 29.688 1.00 89.44 229 TYR A N 1
ATOM 1774 C CA . TYR A 1 229 ? -19.321 7.232 29.297 1.00 89.44 229 TYR A CA 1
ATOM 1775 C C . TYR A 1 229 ? -18.672 6.536 30.495 1.00 89.44 229 TYR A C 1
ATOM 1777 O O . TYR A 1 229 ? -18.678 7.045 31.615 1.00 89.44 229 TYR A O 1
ATOM 1785 N N . VAL A 1 230 ? -18.060 5.385 30.233 1.00 89.31 230 VAL A N 1
ATOM 1786 C CA . VAL A 1 230 ? -17.294 4.599 31.201 1.00 89.31 230 VAL A CA 1
ATOM 1787 C C . VAL A 1 230 ? -15.864 4.388 30.733 1.00 89.31 230 VAL A C 1
ATOM 1789 O O . VAL A 1 230 ? -15.575 4.369 29.535 1.00 89.31 230 VAL A O 1
ATOM 1792 N N . VAL A 1 231 ? -14.963 4.231 31.701 1.00 89.31 231 VAL A N 1
ATOM 1793 C CA . VAL A 1 231 ? -13.547 3.964 31.449 1.00 89.31 231 VAL A CA 1
ATOM 1794 C C . VAL A 1 231 ? -13.384 2.535 30.934 1.00 89.31 231 VAL A C 1
ATOM 1796 O O . VAL A 1 231 ? -13.791 1.578 31.589 1.00 89.31 231 VAL A O 1
ATOM 1799 N N . SER A 1 232 ? -12.745 2.396 29.777 1.00 87.75 232 SER A N 1
ATOM 1800 C CA . SER A 1 232 ? -12.310 1.124 29.203 1.00 87.75 232 SER A CA 1
ATOM 1801 C C . SER A 1 232 ? -10.797 1.139 28.999 1.00 87.75 232 SER A C 1
ATOM 1803 O O . SER A 1 232 ? -10.262 2.072 28.394 1.00 87.75 232 SER A O 1
ATOM 1805 N N . GLY A 1 233 ? -10.108 0.106 29.486 1.00 83.50 233 GLY A N 1
ATOM 1806 C CA . GLY A 1 233 ? -8.649 -0.025 29.427 1.00 83.50 233 GLY A CA 1
ATOM 1807 C C . GLY A 1 233 ? -7.972 0.100 30.793 1.00 83.50 233 GLY A C 1
ATOM 1808 O O . GLY A 1 233 ? -8.621 0.002 31.833 1.00 83.50 233 GLY A O 1
ATOM 1809 N N . ASN A 1 234 ? -6.648 0.278 30.792 1.00 75.88 234 ASN A N 1
ATOM 1810 C CA . ASN A 1 234 ? -5.844 0.340 32.010 1.00 75.88 234 ASN A CA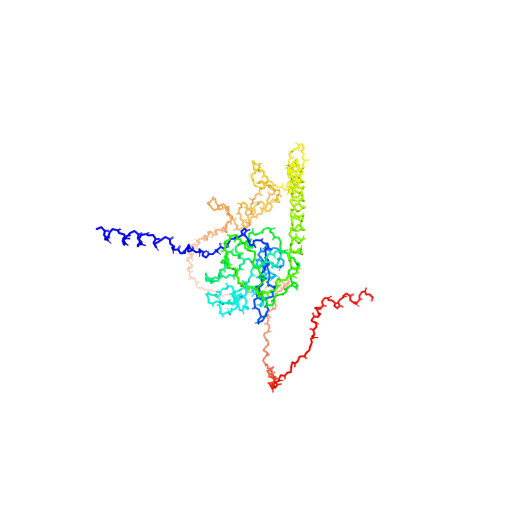 1
ATOM 1811 C C . ASN A 1 234 ? -5.488 1.799 32.355 1.00 75.88 234 ASN A 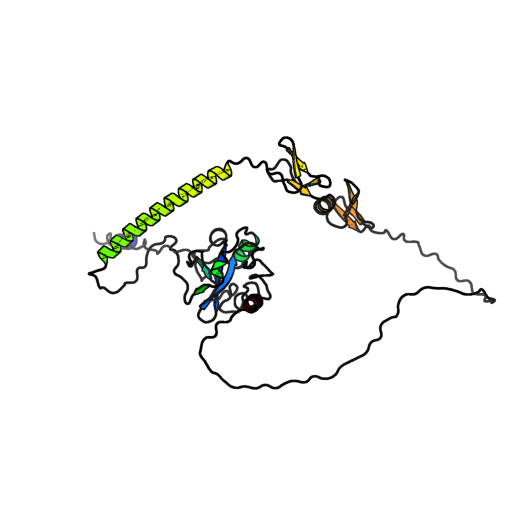C 1
ATOM 1813 O O . ASN A 1 234 ? -4.669 2.400 31.655 1.00 75.88 234 ASN A O 1
ATOM 1817 N N . PRO A 1 235 ? -6.037 2.363 33.447 1.00 68.44 235 PRO A N 1
ATOM 1818 C CA . PRO A 1 235 ? -5.770 3.744 33.844 1.00 68.44 235 PRO A CA 1
ATOM 1819 C C . PRO A 1 235 ? -4.326 3.992 34.308 1.00 68.44 235 PRO A C 1
ATOM 1821 O O . PRO A 1 235 ? -3.895 5.138 34.351 1.00 68.44 235 PRO A O 1
ATOM 1824 N N . ASN A 1 236 ? -3.558 2.940 34.613 1.00 70.94 236 ASN A N 1
ATOM 1825 C CA . ASN A 1 236 ? -2.164 3.054 35.056 1.00 70.94 236 ASN A CA 1
ATOM 1826 C C . ASN A 1 236 ? -1.159 3.177 33.898 1.00 70.94 236 ASN A C 1
ATOM 1828 O O . ASN A 1 236 ? 0.036 3.339 34.137 1.00 70.94 236 ASN A O 1
ATOM 1832 N N . VAL A 1 237 ? -1.618 3.072 32.648 1.00 66.38 237 VAL A N 1
ATOM 1833 C CA . VAL A 1 237 ? -0.781 3.225 31.455 1.00 66.38 237 VAL A CA 1
ATOM 1834 C C . VAL A 1 237 ? -1.097 4.581 30.811 1.00 66.38 237 VAL A C 1
ATOM 1836 O O . VAL A 1 237 ? -2.272 4.852 30.542 1.00 66.38 237 VAL A O 1
ATOM 1839 N N . PRO A 1 238 ? -0.094 5.438 30.531 1.00 63.22 238 PRO A N 1
ATOM 1840 C CA . PRO A 1 238 ? -0.309 6.681 29.792 1.00 63.22 238 PRO A CA 1
ATOM 1841 C C . PRO A 1 238 ? -0.995 6.393 28.453 1.00 63.22 238 PRO A C 1
ATOM 1843 O O . PRO A 1 238 ? -0.522 5.553 27.689 1.00 63.22 238 PRO A O 1
ATOM 1846 N N . ASN A 1 239 ? -2.124 7.056 28.182 1.00 66.88 239 ASN A N 1
ATOM 1847 C CA . ASN A 1 239 ? -2.982 6.804 27.012 1.00 66.88 239 ASN A CA 1
ATOM 1848 C C . ASN A 1 239 ? -3.515 5.356 26.886 1.00 66.88 239 ASN A C 1
ATOM 1850 O O . ASN A 1 239 ? -3.990 4.964 25.824 1.00 66.88 239 ASN A O 1
ATOM 1854 N N . GLY A 1 240 ? -3.456 4.550 27.952 1.00 75.06 240 GLY A N 1
ATOM 1855 C CA . GLY A 1 240 ? -3.896 3.148 27.963 1.00 75.06 240 GLY A CA 1
ATOM 1856 C C . GLY A 1 240 ? -5.369 2.934 28.314 1.00 75.06 240 GLY A C 1
ATOM 1857 O O . GLY A 1 240 ? -5.798 1.791 28.489 1.00 75.06 240 GLY A O 1
ATOM 1858 N N . TRP A 1 241 ? -6.143 4.012 28.434 1.00 86.31 241 TRP A N 1
ATOM 1859 C CA . TRP A 1 241 ? -7.570 3.983 28.729 1.00 86.31 241 TRP A CA 1
ATOM 1860 C C . TRP A 1 241 ? -8.331 5.005 27.879 1.00 86.31 241 TRP A C 1
ATOM 1862 O O . TRP A 1 241 ? -7.771 5.990 27.397 1.00 86.31 241 TRP A O 1
ATOM 1872 N N . SER A 1 242 ? -9.621 4.752 27.680 1.00 89.44 242 SER A N 1
ATOM 1873 C CA . SER A 1 242 ? -10.518 5.572 26.864 1.00 89.44 242 SER A CA 1
ATOM 1874 C C . SER A 1 242 ? -11.918 5.621 27.472 1.00 89.44 242 SER A C 1
ATOM 1876 O O . SER A 1 242 ? -12.292 4.742 28.249 1.00 89.44 242 SER A O 1
ATOM 1878 N N . CYS A 1 243 ? -12.696 6.642 27.116 1.00 90.50 243 CYS A N 1
ATOM 1879 C CA . CYS A 1 243 ? -14.090 6.773 27.526 1.00 90.50 243 CYS A CA 1
ATOM 1880 C C . CYS A 1 243 ? -15.011 6.263 26.417 1.00 90.50 243 CYS A C 1
ATOM 1882 O O . CYS A 1 243 ? -15.084 6.848 25.334 1.00 90.50 243 CYS A O 1
ATOM 1884 N N . VAL A 1 244 ? -15.725 5.175 26.695 1.00 90.75 244 VAL A N 1
ATOM 1885 C CA . VAL A 1 244 ? -16.642 4.510 25.756 1.00 90.75 244 VAL A CA 1
ATOM 1886 C C . VAL A 1 244 ? -18.062 4.495 26.316 1.00 90.75 244 VAL A C 1
ATOM 1888 O O . VAL A 1 244 ? -18.262 4.667 27.515 1.00 90.75 244 VAL A O 1
ATOM 1891 N N . THR A 1 245 ? -19.068 4.311 25.464 1.00 92.12 245 THR A N 1
ATOM 1892 C CA . THR A 1 245 ? -20.457 4.161 25.926 1.00 92.12 245 THR A CA 1
ATOM 1893 C C . THR A 1 245 ? -20.642 2.821 26.642 1.00 92.12 245 THR A C 1
ATOM 1895 O O . THR A 1 245 ? -19.899 1.871 26.382 1.00 92.12 245 THR A O 1
ATOM 1898 N N . MET A 1 246 ? -21.657 2.701 27.507 1.00 90.69 246 MET A N 1
ATOM 1899 C CA . MET A 1 246 ? -21.934 1.432 28.200 1.00 90.69 246 MET A CA 1
ATOM 1900 C C . MET A 1 246 ? -22.217 0.282 27.222 1.00 90.69 246 MET A C 1
ATOM 1902 O O . MET A 1 246 ? -21.744 -0.831 27.423 1.00 90.69 246 MET A O 1
ATOM 1906 N N . ALA A 1 247 ? -22.918 0.556 26.118 1.00 90.44 247 ALA A N 1
ATOM 1907 C CA . ALA A 1 247 ? -23.170 -0.439 25.078 1.00 90.44 247 ALA A CA 1
ATOM 1908 C C . ALA A 1 247 ? -21.861 -0.960 24.461 1.00 90.44 247 ALA A C 1
ATOM 1910 O O . ALA A 1 247 ? -21.649 -2.169 24.378 1.00 90.44 247 ALA A O 1
ATOM 1911 N N . SER A 1 248 ? -20.948 -0.056 24.086 1.00 89.88 248 SER A N 1
ATOM 1912 C CA . SER A 1 248 ? -19.633 -0.443 23.565 1.00 89.88 248 SER A CA 1
ATOM 1913 C C . SER A 1 248 ? -18.797 -1.178 24.612 1.00 89.88 248 SER A C 1
ATOM 1915 O O . SER A 1 248 ? -18.129 -2.150 24.272 1.00 89.88 248 SER A O 1
ATOM 1917 N N . TYR A 1 249 ? -18.846 -0.755 25.878 1.00 92.06 249 TYR A N 1
ATOM 1918 C CA . TYR A 1 249 ? -18.178 -1.448 26.979 1.00 92.06 249 TYR A CA 1
ATOM 1919 C C . TYR A 1 249 ? -18.668 -2.895 27.122 1.00 92.06 249 TYR A C 1
ATOM 1921 O O . TYR A 1 249 ? -17.846 -3.810 27.155 1.00 92.06 249 TYR A O 1
ATOM 1929 N N . CYS A 1 250 ? -19.985 -3.119 27.139 1.00 91.88 250 CYS A N 1
ATOM 1930 C CA . CYS A 1 250 ? -20.563 -4.457 27.251 1.00 91.88 250 CYS A CA 1
ATOM 1931 C C . CYS A 1 250 ? -20.164 -5.357 26.080 1.00 91.88 250 CYS A C 1
ATOM 1933 O O . CYS A 1 250 ? -19.714 -6.480 26.305 1.00 91.88 250 CYS A O 1
ATOM 1935 N N . ILE A 1 251 ? -20.242 -4.845 24.848 1.00 90.00 251 ILE A N 1
ATOM 1936 C CA . ILE A 1 251 ? -19.880 -5.613 23.651 1.00 90.00 251 ILE A CA 1
ATOM 1937 C C . ILE A 1 251 ? -18.386 -5.957 23.638 1.00 90.00 251 ILE A C 1
ATOM 1939 O O . ILE A 1 251 ? -18.007 -7.092 23.359 1.00 90.00 251 ILE A O 1
ATOM 1943 N N . ASN A 1 252 ? -17.521 -5.000 23.977 1.00 88.56 252 ASN A N 1
ATOM 1944 C CA . ASN A 1 252 ? -16.074 -5.225 23.986 1.00 88.56 252 ASN A CA 1
ATOM 1945 C C . ASN A 1 252 ? -15.630 -6.175 25.107 1.00 88.56 252 ASN A C 1
ATOM 1947 O O . ASN A 1 252 ? -14.621 -6.860 24.959 1.00 88.56 252 ASN A O 1
ATOM 1951 N N . THR A 1 253 ? -16.361 -6.206 26.224 1.00 87.25 253 THR A N 1
ATOM 1952 C CA . THR A 1 253 ? -16.014 -7.028 27.392 1.00 87.25 253 THR A CA 1
ATOM 1953 C C . THR A 1 253 ? -16.558 -8.451 27.275 1.00 87.25 253 THR A C 1
ATOM 1955 O O . THR A 1 253 ? -15.866 -9.396 27.647 1.00 87.25 253 THR A O 1
ATOM 1958 N N . TYR A 1 254 ? -17.779 -8.606 26.757 1.00 89.00 254 TYR A N 1
ATOM 1959 C CA . TYR A 1 254 ? -18.528 -9.866 26.806 1.00 89.00 254 TYR A CA 1
ATOM 1960 C C . TYR A 1 254 ? -18.974 -10.390 25.430 1.00 89.00 254 TYR A C 1
ATOM 1962 O O . TYR A 1 254 ? -19.591 -11.452 25.343 1.00 89.00 254 TYR A O 1
ATOM 1970 N N . GLY A 1 255 ? -18.659 -9.696 24.336 1.00 88.00 255 GLY A N 1
ATOM 1971 C CA . GLY A 1 255 ? -19.027 -10.106 22.980 1.00 88.00 255 GLY A CA 1
ATOM 1972 C C . GLY A 1 255 ? -20.438 -9.675 22.565 1.00 88.00 255 GLY A C 1
ATOM 1973 O O . GLY A 1 255 ? -20.972 -8.682 23.043 1.00 88.00 255 GLY A O 1
ATOM 1974 N N . GLN A 1 256 ? -21.033 -10.388 21.610 1.00 89.31 256 GLN A N 1
ATOM 1975 C CA . GLN A 1 256 ? -22.352 -10.058 21.052 1.00 89.31 256 GLN A CA 1
ATOM 1976 C C . GLN A 1 256 ? -23.503 -10.636 21.901 1.00 89.31 256 GLN A C 1
ATOM 1978 O O . GLN A 1 256 ? -23.279 -11.483 22.764 1.00 89.31 256 GLN A O 1
ATOM 1983 N N . ASN A 1 257 ? -24.742 -10.219 21.611 1.00 93.12 257 ASN A N 1
ATOM 1984 C CA . ASN A 1 257 ? -25.976 -10.625 22.307 1.00 93.12 257 ASN A CA 1
ATOM 1985 C C . ASN A 1 257 ? -26.040 -10.188 23.780 1.00 93.12 257 ASN A C 1
ATOM 1987 O O . ASN A 1 257 ? -26.457 -10.944 24.665 1.00 93.12 257 ASN A O 1
ATOM 1991 N N . ILE A 1 258 ? -25.559 -8.975 24.040 1.00 93.12 258 ILE A N 1
ATOM 1992 C CA . ILE A 1 258 ? -25.525 -8.353 25.356 1.00 93.12 258 ILE A CA 1
ATOM 1993 C C . ILE A 1 258 ? -25.913 -6.882 25.217 1.00 93.12 258 ILE A C 1
ATOM 1995 O O . ILE A 1 258 ? -25.478 -6.205 24.280 1.00 93.12 258 ILE A O 1
ATOM 1999 N N . HIS A 1 259 ? -26.685 -6.370 26.167 1.00 92.81 259 HIS A N 1
ATOM 2000 C CA . HIS A 1 259 ? -27.089 -4.972 26.215 1.00 92.81 259 HIS A CA 1
ATOM 2001 C C . HIS A 1 259 ? -26.799 -4.368 27.594 1.00 92.81 259 HIS A C 1
ATOM 2003 O O . HIS A 1 259 ? -26.610 -5.089 28.578 1.00 92.81 259 HIS A O 1
ATOM 2009 N N . PRO A 1 260 ? -26.695 -3.033 27.682 1.00 92.94 260 PRO A N 1
ATOM 2010 C CA . PRO A 1 260 ? -26.548 -2.362 28.960 1.00 92.94 260 PRO A CA 1
ATOM 2011 C C . PRO A 1 260 ? -27.902 -2.221 29.667 1.00 92.94 260 PRO A C 1
ATOM 2013 O O . PRO A 1 260 ? -28.851 -1.671 29.110 1.00 92.94 260 PRO A O 1
ATOM 2016 N N . GLU A 1 261 ? -27.959 -2.634 30.928 1.00 90.56 261 GLU A N 1
ATOM 2017 C CA . GLU A 1 261 ? -29.052 -2.363 31.859 1.00 90.56 261 GLU A CA 1
ATOM 2018 C C . GLU A 1 261 ? -28.508 -1.471 32.988 1.00 90.56 261 GLU A C 1
ATOM 2020 O O . GLU A 1 261 ? -27.890 -1.917 33.958 1.00 90.56 261 GLU A O 1
ATOM 2025 N N . GLY A 1 262 ? -28.637 -0.153 32.804 1.00 86.25 262 GLY A N 1
ATOM 2026 C CA . GLY A 1 262 ? -27.987 0.837 33.665 1.00 86.25 262 GLY A CA 1
ATOM 2027 C C . GLY A 1 262 ? -26.459 0.779 33.553 1.00 86.25 262 GLY A C 1
ATOM 2028 O O . GLY A 1 262 ? -25.905 1.035 32.485 1.00 86.25 262 GLY A O 1
ATOM 2029 N N . ASN A 1 263 ? -25.785 0.443 34.659 1.00 84.44 263 ASN A N 1
ATOM 2030 C CA . ASN A 1 263 ? -24.324 0.280 34.726 1.00 84.44 263 ASN A CA 1
ATOM 2031 C C . ASN A 1 263 ? -23.871 -1.188 34.681 1.00 84.44 263 ASN A C 1
ATOM 2033 O O . ASN A 1 263 ? -22.724 -1.490 35.011 1.00 84.44 263 ASN A O 1
ATOM 2037 N N . GLN A 1 264 ? -24.770 -2.106 34.323 1.00 88.69 264 GLN A N 1
ATOM 2038 C CA . GLN A 1 264 ? -24.483 -3.533 34.220 1.00 88.69 264 GLN A CA 1
ATOM 2039 C C . GLN A 1 264 ? -24.734 -4.024 32.796 1.00 88.69 264 GLN A C 1
ATOM 2041 O O . GLN A 1 264 ? -25.507 -3.431 32.049 1.00 88.69 264 GLN A O 1
ATOM 2046 N N . CYS A 1 265 ? -24.054 -5.102 32.417 1.00 92.94 265 CYS A N 1
ATOM 2047 C CA . CYS A 1 265 ? -24.221 -5.740 31.119 1.00 92.94 265 CYS A CA 1
ATOM 2048 C C . CYS A 1 265 ? -25.030 -7.023 31.297 1.00 92.94 265 CYS A C 1
ATOM 2050 O O . CYS A 1 265 ? -24.637 -7.886 32.086 1.00 92.94 265 CYS A O 1
ATOM 2052 N N . THR A 1 266 ? -26.132 -7.154 30.568 1.00 93.75 266 THR A N 1
ATOM 2053 C CA . THR A 1 266 ? -27.061 -8.283 30.666 1.00 93.75 266 THR A CA 1
ATOM 2054 C C . THR A 1 266 ? -27.248 -8.936 29.303 1.00 93.75 266 THR A C 1
ATOM 2056 O O . THR A 1 266 ? -27.255 -8.273 28.266 1.00 93.75 266 THR A O 1
ATOM 2059 N N . CYS A 1 267 ? -27.319 -10.270 29.286 1.00 93.62 267 CYS A N 1
ATOM 2060 C CA . CYS A 1 267 ? -27.519 -11.004 28.041 1.00 93.62 267 CYS A CA 1
ATOM 2061 C C . CYS A 1 267 ? -28.901 -10.706 27.456 1.00 93.62 267 CYS A C 1
ATOM 2063 O O . CYS A 1 267 ? -29.881 -10.553 28.189 1.00 93.62 267 CYS A O 1
ATOM 2065 N N . ASP A 1 268 ? -28.977 -10.675 26.130 1.00 93.19 268 ASP A N 1
ATOM 2066 C CA . ASP A 1 268 ? -30.239 -10.486 25.426 1.00 93.19 268 ASP A CA 1
ATOM 2067 C C . ASP A 1 268 ? -31.214 -11.637 25.702 1.00 93.19 268 ASP A C 1
ATOM 2069 O O . ASP A 1 268 ? -30.831 -12.756 26.056 1.00 93.19 268 ASP A O 1
ATOM 2073 N N . THR A 1 269 ? -32.510 -11.377 25.520 1.00 92.12 269 THR A N 1
ATOM 2074 C CA . THR A 1 269 ? -33.549 -12.392 25.723 1.00 92.12 269 THR A CA 1
ATOM 2075 C C . THR A 1 269 ? -33.274 -13.632 24.867 1.00 92.12 269 THR A C 1
ATOM 2077 O O . THR A 1 269 ? -33.089 -13.540 23.657 1.00 92.12 269 THR A O 1
ATOM 2080 N N . GLY A 1 270 ? -33.265 -14.807 25.502 1.00 88.50 270 GLY A N 1
ATOM 2081 C CA . GLY A 1 270 ? -32.919 -16.073 24.850 1.00 88.50 270 GLY A CA 1
ATOM 2082 C C . GLY A 1 270 ? -31.434 -16.432 24.920 1.00 88.50 270 GLY A C 1
ATOM 2083 O O . GLY A 1 270 ? -31.072 -17.515 24.470 1.00 88.50 270 GLY A O 1
ATOM 2084 N N . TYR A 1 271 ? -30.590 -15.589 25.522 1.00 91.50 271 TYR A N 1
ATOM 2085 C CA . TYR A 1 271 ? -29.181 -15.869 25.782 1.00 91.50 271 TYR A CA 1
ATOM 2086 C C . TYR A 1 271 ? -28.896 -15.974 27.290 1.00 91.50 271 TYR A C 1
ATOM 2088 O O . TYR A 1 271 ? -29.507 -15.300 28.116 1.00 91.50 271 TYR A O 1
ATOM 2096 N N . SER A 1 272 ? -27.946 -16.830 27.655 1.00 90.62 272 SER A N 1
ATOM 2097 C CA . SER A 1 272 ? -27.434 -17.046 29.008 1.00 90.62 272 SER A CA 1
ATOM 2098 C C . SER A 1 272 ? -25.921 -16.837 29.045 1.00 90.62 272 SER A C 1
ATOM 2100 O O . SER A 1 272 ? -25.214 -17.262 28.127 1.00 90.62 272 SER A O 1
ATOM 2102 N N . TYR A 1 273 ? -25.418 -16.211 30.110 1.00 90.56 273 TYR A N 1
ATOM 2103 C CA . TYR A 1 273 ? -23.989 -15.956 30.277 1.00 90.56 273 TYR A CA 1
ATOM 2104 C C . TYR A 1 273 ? -23.211 -17.256 30.513 1.00 90.56 273 TYR A C 1
ATOM 2106 O O . TYR A 1 273 ? -23.487 -18.000 31.455 1.00 90.56 273 TYR A O 1
ATOM 2114 N N . ASP A 1 274 ? -22.214 -17.508 29.671 1.00 90.12 274 ASP A N 1
ATOM 2115 C CA . ASP A 1 274 ? -21.269 -18.609 29.807 1.00 90.12 274 ASP A CA 1
ATOM 2116 C C . ASP A 1 274 ? -20.035 -18.117 30.577 1.00 90.12 274 ASP A C 1
ATOM 2118 O O . ASP A 1 274 ? -19.259 -17.295 30.085 1.00 90.12 274 ASP A O 1
ATOM 2122 N N . SER A 1 275 ? -19.840 -18.625 31.796 1.00 87.00 275 SER A N 1
ATOM 2123 C CA . SER A 1 275 ? -18.725 -18.230 32.666 1.00 87.00 275 SER A CA 1
ATOM 2124 C C . SER A 1 275 ? -17.355 -18.701 32.171 1.00 87.00 275 SER A C 1
ATOM 2126 O O . SER A 1 275 ? -16.342 -18.109 32.546 1.00 87.00 275 SER A O 1
ATOM 2128 N N . ILE A 1 276 ? -17.312 -19.734 31.323 1.00 86.69 276 ILE A N 1
ATOM 2129 C CA . ILE A 1 276 ? -16.078 -20.301 30.770 1.00 86.69 276 ILE A CA 1
ATOM 2130 C C . ILE A 1 276 ? -15.601 -19.437 29.607 1.00 86.69 276 ILE A C 1
ATOM 2132 O O . ILE A 1 276 ? -14.430 -19.064 29.545 1.00 86.69 276 ILE A O 1
ATOM 2136 N N . LEU A 1 277 ? -16.511 -19.089 28.698 1.00 84.69 277 LEU A N 1
ATOM 2137 C CA . LEU A 1 277 ? -16.189 -18.283 27.518 1.00 84.69 277 LEU A CA 1
ATOM 2138 C C . LEU A 1 277 ? -16.348 -16.778 27.732 1.00 84.69 277 LEU A C 1
ATOM 2140 O O . LEU A 1 277 ? -16.003 -16.004 26.843 1.00 84.69 277 LEU A O 1
ATOM 2144 N N . LYS A 1 278 ? -16.853 -16.369 28.901 1.00 89.25 278 LYS A N 1
ATOM 2145 C CA . LYS A 1 278 ? -17.110 -14.972 29.276 1.00 89.25 278 LYS A CA 1
ATOM 2146 C C . LYS A 1 278 ? -17.974 -14.233 28.249 1.00 89.25 278 LYS A C 1
ATOM 2148 O O . LYS A 1 278 ? -17.719 -13.075 27.932 1.00 89.25 278 LYS A O 1
ATOM 2153 N N . THR A 1 279 ? -18.986 -14.914 27.712 1.00 91.50 279 THR A N 1
ATOM 2154 C CA . THR A 1 279 ? -19.860 -14.380 26.658 1.00 91.50 279 THR A CA 1
ATOM 2155 C C . THR A 1 279 ? -21.286 -14.912 26.771 1.00 91.50 279 THR A C 1
ATOM 2157 O O . THR A 1 279 ? -21.526 -15.932 27.417 1.00 91.50 279 THR A O 1
ATOM 2160 N N . CYS A 1 280 ? -22.247 -14.230 26.151 1.00 91.00 280 CYS A N 1
ATOM 2161 C CA . CYS A 1 280 ? -23.651 -14.632 26.125 1.00 91.00 280 CYS A CA 1
ATOM 2162 C C . CYS A 1 280 ? -23.906 -15.662 25.011 1.00 91.00 280 CYS A C 1
ATOM 2164 O O . CYS A 1 280 ? -23.687 -15.394 23.830 1.00 91.00 280 CYS A O 1
ATOM 2166 N N . LYS A 1 281 ? -24.402 -16.849 25.379 1.00 91.56 281 LYS A N 1
ATOM 2167 C CA . LYS A 1 281 ? -24.749 -17.944 24.456 1.00 91.56 281 LYS A CA 1
ATOM 2168 C C . LYS A 1 281 ? -26.239 -18.215 24.431 1.00 91.56 281 LYS A C 1
ATOM 2170 O O . LYS A 1 281 ? -26.899 -18.018 25.438 1.00 91.56 281 LYS A O 1
ATOM 2175 N N . LEU A 1 282 ? -26.754 -18.723 23.312 1.00 89.81 282 LEU A N 1
ATOM 2176 C CA . LEU A 1 282 ? -28.160 -19.104 23.192 1.00 89.81 282 LEU A CA 1
ATOM 2177 C C . LEU A 1 282 ? -28.529 -20.111 24.294 1.00 89.81 282 LEU A C 1
ATOM 2179 O O . LEU A 1 282 ? -27.880 -21.148 24.430 1.00 89.81 282 LEU A O 1
ATOM 2183 N N . ALA A 1 283 ? -29.546 -19.788 25.088 1.00 81.88 283 ALA A N 1
ATOM 2184 C CA . ALA A 1 283 ? -30.016 -20.639 26.167 1.00 81.88 283 ALA A CA 1
ATOM 2185 C C . ALA A 1 283 ? -30.638 -21.909 25.569 1.00 81.88 283 ALA A C 1
ATOM 2187 O O . ALA A 1 283 ? -31.618 -21.850 24.823 1.00 81.88 283 ALA A O 1
ATOM 2188 N N . GLU A 1 284 ? -30.065 -23.072 25.877 1.00 78.44 284 GLU A N 1
ATOM 2189 C CA . GLU A 1 284 ? -30.614 -24.346 25.422 1.00 78.44 284 GLU A CA 1
ATOM 2190 C C . GLU A 1 284 ? -31.952 -24.610 26.121 1.00 78.44 284 GLU A C 1
ATOM 2192 O O . GLU A 1 284 ? -32.023 -24.839 27.331 1.00 78.44 284 GLU A O 1
ATOM 2197 N N . VAL A 1 285 ? -33.040 -24.598 25.348 1.00 61.44 285 VAL A N 1
ATOM 2198 C CA . VAL A 1 285 ? -34.348 -25.048 25.825 1.00 61.44 285 VAL A CA 1
ATOM 2199 C C . VAL A 1 285 ? -34.253 -26.555 26.050 1.00 61.44 285 VAL A C 1
ATOM 2201 O O . VAL A 1 285 ? -34.304 -27.337 25.098 1.00 61.44 285 VAL A O 1
ATOM 2204 N N . LYS A 1 286 ? -34.124 -26.989 27.309 1.00 55.66 286 LYS A N 1
ATOM 2205 C CA . LYS A 1 286 ? -34.347 -28.394 27.667 1.00 55.66 286 LYS A CA 1
ATOM 2206 C C . LYS A 1 286 ? -35.766 -28.759 27.233 1.00 55.66 286 LYS A C 1
ATOM 2208 O O . LYS A 1 286 ? -36.733 -28.349 27.867 1.00 55.66 286 LYS A O 1
ATOM 2213 N N . LYS A 1 287 ? -35.897 -29.521 26.142 1.00 48.22 287 LYS A N 1
ATOM 2214 C CA . LYS A 1 287 ? -37.155 -30.188 25.797 1.00 48.22 287 LYS A CA 1
ATOM 2215 C C . LYS A 1 287 ? -37.511 -31.111 26.955 1.00 48.22 287 LYS A C 1
ATOM 2217 O O . LYS A 1 287 ? -36.878 -32.148 27.141 1.00 48.22 287 LYS A O 1
ATOM 2222 N N . GLU A 1 288 ? -38.518 -30.727 27.723 1.00 50.47 288 GLU A N 1
ATOM 2223 C CA . GLU A 1 288 ? -39.185 -31.630 28.645 1.00 50.47 288 GLU A CA 1
ATOM 2224 C C . GLU A 1 288 ? -39.841 -32.728 27.798 1.00 50.47 288 GLU A C 1
ATOM 2226 O O . GLU A 1 288 ? -40.802 -32.496 27.061 1.00 50.47 288 GLU A O 1
ATOM 2231 N N . VAL A 1 289 ? -39.240 -33.918 27.811 1.00 47.09 289 VAL A N 1
ATOM 2232 C CA . VAL A 1 289 ? -39.786 -35.105 27.154 1.00 47.09 289 VAL A CA 1
ATOM 2233 C C . VAL A 1 289 ? -41.015 -35.522 27.952 1.00 47.09 289 VAL A C 1
ATOM 2235 O O . VAL A 1 289 ? -40.925 -36.290 28.907 1.00 47.09 289 VAL A O 1
ATOM 2238 N N . THR A 1 290 ? -42.178 -34.998 27.579 1.00 49.03 290 THR A N 1
ATOM 2239 C CA . THR A 1 290 ? -43.449 -35.576 28.009 1.00 49.03 290 THR A CA 1
ATOM 2240 C C . THR A 1 290 ? -43.568 -36.950 27.352 1.00 49.03 290 THR A C 1
ATOM 2242 O O . THR A 1 290 ? -43.592 -37.083 26.128 1.00 49.03 290 THR A O 1
ATOM 2245 N N . GLN A 1 291 ? -43.538 -37.999 28.178 1.00 52.22 291 GLN A N 1
ATOM 2246 C CA . GLN A 1 291 ? -43.696 -39.382 27.735 1.00 52.22 291 GLN A CA 1
ATOM 2247 C C . GLN A 1 291 ? -45.020 -39.538 26.965 1.00 52.22 291 GLN A C 1
ATOM 2249 O O . GLN A 1 291 ? -46.023 -38.930 27.353 1.00 52.22 291 GLN A O 1
ATOM 2254 N N . PRO A 1 292 ? -45.065 -40.344 25.888 1.00 46.91 292 PRO A N 1
ATOM 2255 C CA . PRO A 1 292 ? -46.287 -40.529 25.123 1.00 46.91 292 PRO A CA 1
ATOM 2256 C C . PRO A 1 292 ? -47.346 -41.227 25.984 1.00 46.91 292 PRO A C 1
ATOM 2258 O O . PRO A 1 292 ? -47.189 -42.378 26.390 1.00 46.91 292 PRO A O 1
ATOM 2261 N N . VAL A 1 293 ? -48.448 -40.523 26.244 1.00 45.84 293 VAL A N 1
ATOM 2262 C CA . VAL A 1 293 ? -49.659 -41.098 26.832 1.00 45.84 293 VAL A CA 1
ATOM 2263 C C . VAL A 1 293 ? -50.206 -42.147 25.862 1.00 45.84 293 VAL A C 1
ATOM 2265 O O . VAL A 1 293 ? -50.556 -41.841 24.722 1.00 45.84 293 VAL A O 1
ATOM 2268 N N . VAL A 1 294 ? -50.274 -43.401 26.312 1.00 48.53 294 VAL A N 1
ATOM 2269 C CA . VAL A 1 294 ? -50.896 -44.509 25.578 1.00 48.53 294 VAL A CA 1
ATOM 2270 C C . VAL A 1 294 ? -52.405 -44.268 25.520 1.00 48.53 294 VAL A C 1
ATOM 2272 O O . VAL A 1 294 ? -53.123 -44.509 26.489 1.00 48.53 294 VAL A O 1
ATOM 2275 N N . ILE A 1 295 ? -52.902 -43.797 24.377 1.00 44.50 295 ILE A N 1
ATOM 2276 C CA . ILE A 1 295 ? -54.341 -43.671 24.130 1.00 44.50 295 ILE A CA 1
ATOM 2277 C C . ILE A 1 295 ? -54.866 -45.033 23.659 1.00 44.50 295 ILE A C 1
ATOM 2279 O O . ILE A 1 295 ? -54.620 -45.453 22.525 1.00 44.50 295 ILE A O 1
ATOM 2283 N N . LYS A 1 296 ? -55.613 -45.729 24.526 1.00 45.00 296 LYS A N 1
ATOM 2284 C CA . LYS A 1 296 ? -56.477 -46.843 24.110 1.00 45.00 296 LYS A CA 1
ATOM 2285 C C . LYS A 1 296 ? -57.559 -46.287 23.179 1.00 45.00 296 LYS A C 1
ATOM 2287 O O . LYS A 1 296 ? -58.309 -45.395 23.562 1.00 45.00 296 LYS A O 1
ATOM 2292 N N . LYS A 1 297 ? -57.629 -46.812 21.953 1.00 46.44 297 LYS A N 1
ATOM 2293 C CA . LYS A 1 297 ? -58.719 -46.528 21.013 1.00 46.44 297 LYS A CA 1
ATOM 2294 C C . LYS A 1 297 ? -59.987 -47.236 21.491 1.00 46.44 297 LYS A C 1
ATOM 2296 O O . LYS A 1 297 ? -60.051 -48.460 21.431 1.00 46.44 297 LYS A O 1
ATOM 2301 N N . GLU A 1 298 ? -60.988 -46.467 21.902 1.00 48.59 298 GLU A N 1
ATOM 2302 C CA . GLU A 1 298 ? -62.385 -46.908 21.933 1.00 48.59 298 GLU A CA 1
ATOM 2303 C C . GLU A 1 298 ? -63.142 -46.336 20.721 1.00 48.59 298 GLU A C 1
ATOM 2305 O O . GLU A 1 298 ? -62.798 -45.253 20.234 1.00 48.59 298 GLU A O 1
ATOM 2310 N N . PRO A 1 299 ? -64.126 -47.072 20.172 1.00 41.41 299 PRO A N 1
ATOM 2311 C CA . PRO A 1 299 ? -64.739 -46.741 18.896 1.00 41.41 299 PRO A CA 1
ATOM 2312 C C . PRO A 1 299 ? -65.734 -45.579 18.994 1.00 41.41 299 PRO A C 1
ATOM 2314 O O . PRO A 1 299 ? -66.552 -45.469 19.906 1.00 41.41 299 PRO A O 1
ATOM 2317 N N . ILE A 1 300 ? -65.653 -44.733 17.971 1.00 38.97 300 ILE A N 1
ATOM 2318 C CA . ILE A 1 300 ? -66.412 -43.505 17.747 1.00 38.97 300 ILE A CA 1
ATOM 2319 C C . ILE A 1 300 ? -67.914 -43.811 17.635 1.00 38.97 300 ILE A C 1
ATOM 2321 O O . ILE A 1 300 ? -68.332 -44.575 16.764 1.00 38.97 300 ILE A O 1
ATOM 2325 N N . LYS A 1 301 ? -68.736 -43.139 18.451 1.00 35.97 301 LYS A N 1
ATOM 2326 C CA . LYS A 1 301 ? -70.173 -42.956 18.196 1.00 35.97 301 LYS A CA 1
ATOM 2327 C C . LYS A 1 301 ? -70.419 -41.535 17.698 1.00 35.97 301 LYS A C 1
ATOM 2329 O O . LYS A 1 301 ? -70.163 -40.566 18.404 1.00 35.97 301 LYS A O 1
ATOM 2334 N N . ILE A 1 302 ? -70.913 -41.439 16.468 1.00 40.91 302 ILE A N 1
ATOM 2335 C CA . ILE A 1 302 ? -71.344 -40.199 15.819 1.00 40.91 302 ILE A CA 1
ATOM 2336 C C . ILE A 1 302 ? -72.804 -39.948 16.203 1.00 40.91 302 ILE A C 1
ATOM 2338 O O . ILE A 1 302 ? -73.648 -40.800 15.934 1.00 40.91 302 ILE A O 1
ATOM 2342 N N . VAL A 1 303 ? -73.111 -38.771 16.754 1.00 35.88 303 VAL A N 1
ATOM 2343 C CA . VAL A 1 303 ? -74.456 -38.168 16.710 1.00 35.88 303 VAL A CA 1
ATOM 2344 C C . VAL A 1 303 ? -74.297 -36.650 16.479 1.00 35.88 303 VAL A C 1
ATOM 2346 O O . VAL A 1 303 ? -73.407 -36.054 17.087 1.00 35.88 303 VAL A O 1
ATOM 2349 N N . PRO A 1 304 ? -75.084 -36.026 15.577 1.00 47.25 304 PRO A N 1
ATOM 2350 C CA . PRO A 1 304 ? -74.851 -34.669 15.070 1.00 47.25 304 PRO A CA 1
ATOM 2351 C C . PRO A 1 304 ? -75.687 -33.599 15.797 1.00 47.25 304 PRO A C 1
ATOM 2353 O O . PRO A 1 304 ? -76.552 -33.950 16.596 1.00 47.25 304 PRO A O 1
ATOM 2356 N N . SER A 1 305 ? -75.500 -32.327 15.385 1.00 32.62 305 SER A N 1
ATOM 2357 C CA . SER A 1 305 ? -76.335 -31.115 15.624 1.00 32.62 305 SER A CA 1
ATOM 2358 C C . SER A 1 305 ? -75.636 -30.084 16.527 1.00 32.62 305 SER A C 1
ATOM 2360 O O . SER A 1 305 ? -75.058 -30.468 17.529 1.00 32.62 305 SER A O 1
ATOM 2362 N N . LYS A 1 306 ? -75.653 -28.759 16.331 1.00 35.53 306 LYS A N 1
ATOM 2363 C CA . LYS A 1 306 ? -76.113 -27.796 15.308 1.00 35.53 306 LYS A CA 1
ATOM 2364 C C . LYS A 1 306 ? -75.553 -26.426 15.767 1.00 35.53 306 LYS A C 1
ATOM 2366 O O . LYS A 1 306 ? -75.468 -26.190 16.964 1.00 35.53 306 LYS A O 1
ATOM 2371 N N . THR A 1 307 ? -75.252 -25.548 14.805 1.00 38.16 307 THR A N 1
ATOM 2372 C CA . THR A 1 307 ? -75.234 -24.061 14.861 1.00 38.16 307 THR A CA 1
ATOM 2373 C C . THR A 1 307 ? -74.611 -23.307 16.048 1.00 38.16 307 THR A C 1
ATOM 2375 O O . THR A 1 307 ? -75.162 -23.293 17.141 1.00 38.16 307 THR A O 1
ATOM 2378 N N . ALA A 1 308 ? -73.625 -22.456 15.734 1.00 31.12 308 ALA A N 1
ATOM 2379 C CA . ALA A 1 308 ? -73.474 -21.116 16.318 1.00 31.12 308 ALA A CA 1
ATOM 2380 C C . ALA A 1 308 ? -72.792 -20.156 15.302 1.00 31.12 308 ALA A C 1
ATOM 2382 O O . ALA A 1 308 ? -72.128 -20.643 14.385 1.00 31.12 308 ALA A O 1
ATOM 2383 N N . PRO A 1 309 ? -73.006 -18.826 15.400 1.00 40.03 309 PRO A N 1
ATOM 2384 C CA . PRO A 1 309 ? -72.938 -17.870 14.292 1.00 40.03 309 PRO A CA 1
ATOM 2385 C C . PRO A 1 309 ? -71.611 -17.093 14.166 1.00 40.03 309 PRO A C 1
ATOM 2387 O O . PRO A 1 309 ? -70.657 -17.299 14.905 1.00 40.03 309 PRO A O 1
ATOM 2390 N N . ALA A 1 310 ? -71.580 -16.224 13.154 1.00 31.45 310 ALA A N 1
ATOM 2391 C CA . ALA A 1 310 ? -70.423 -15.663 12.460 1.00 31.45 310 ALA A CA 1
ATOM 2392 C C . ALA A 1 310 ? -69.846 -14.313 12.981 1.00 31.45 310 ALA A C 1
ATOM 2394 O O . ALA A 1 310 ? -70.512 -13.619 13.743 1.00 31.45 310 ALA A O 1
ATOM 2395 N N . ILE A 1 311 ? -68.692 -13.930 12.369 1.00 33.91 311 ILE A N 1
ATOM 2396 C CA . ILE A 1 311 ? -68.120 -12.569 12.076 1.00 33.91 311 ILE A CA 1
ATOM 2397 C C . ILE A 1 311 ? -67.164 -11.967 13.139 1.00 33.91 311 ILE A C 1
ATOM 2399 O O . ILE A 1 311 ? -67.544 -11.932 14.297 1.00 33.91 311 ILE A O 1
ATOM 2403 N N . LYS A 1 312 ? -65.971 -11.369 12.883 1.00 34.41 312 LYS A N 1
ATOM 2404 C CA . LYS A 1 312 ? -65.008 -11.057 11.760 1.00 34.41 312 LYS A CA 1
ATOM 2405 C C . LYS A 1 312 ? -63.752 -10.349 12.425 1.00 34.41 312 LYS A C 1
ATOM 2407 O O . LYS A 1 312 ? -63.791 -10.205 13.642 1.00 34.41 312 LYS A O 1
ATOM 2412 N N . PRO A 1 313 ? -62.770 -9.700 11.735 1.00 43.84 313 PRO A N 1
ATOM 2413 C CA . PRO A 1 313 ? -61.767 -10.152 10.744 1.00 43.84 313 PRO A CA 1
ATOM 2414 C C . PRO A 1 313 ? -60.325 -9.590 11.015 1.00 43.84 313 PRO A C 1
ATOM 2416 O O . PRO A 1 313 ? -60.125 -8.801 11.932 1.00 43.84 313 PRO A O 1
ATOM 2419 N N . SER A 1 314 ? -59.348 -9.938 10.160 1.00 31.95 314 SER A N 1
ATOM 2420 C CA . SER A 1 314 ? -58.244 -9.102 9.588 1.00 31.95 314 SER A CA 1
ATOM 2421 C C . SER A 1 314 ? -57.014 -9.991 9.325 1.00 31.95 314 SER A C 1
ATOM 2423 O O . SER A 1 314 ? -56.488 -10.636 10.222 1.00 31.95 314 SER A O 1
ATOM 2425 N N . ASP A 1 315 ? -56.779 -10.374 8.072 1.00 34.62 315 ASP A N 1
ATOM 2426 C CA . ASP A 1 315 ? -56.027 -9.667 7.017 1.00 34.62 315 ASP A CA 1
ATOM 2427 C C . ASP A 1 315 ? -54.515 -9.915 7.098 1.00 34.62 315 ASP A C 1
ATOM 2429 O O . ASP A 1 315 ? -53.803 -9.370 7.934 1.00 34.62 315 ASP A O 1
ATOM 2433 N N . GLY A 1 316 ? -54.021 -10.728 6.161 1.00 34.03 316 GLY A N 1
ATOM 2434 C CA . GLY A 1 316 ? -52.595 -10.891 5.905 1.00 34.03 316 GLY A CA 1
ATOM 2435 C C . GLY A 1 316 ? -52.280 -12.106 5.036 1.00 34.03 316 GLY A C 1
ATOM 2436 O O . GLY A 1 316 ? -52.570 -13.230 5.422 1.00 34.03 316 GLY A O 1
ATOM 2437 N N . LEU A 1 317 ? -51.608 -11.849 3.908 1.00 33.22 317 LEU A N 1
ATOM 2438 C CA . LEU A 1 317 ? -50.933 -12.777 2.981 1.00 33.22 317 LEU A CA 1
ATOM 2439 C C . LEU A 1 317 ? -51.728 -13.305 1.773 1.00 33.22 317 LEU A C 1
ATOM 2441 O O . LEU A 1 317 ? -52.235 -14.424 1.740 1.00 33.22 317 LEU A O 1
ATOM 2445 N N . LYS A 1 318 ? -51.665 -12.524 0.684 1.00 34.41 318 LYS A N 1
ATOM 2446 C CA . LYS A 1 318 ? -51.672 -13.062 -0.684 1.00 34.41 318 LYS A CA 1
ATOM 2447 C C . LYS A 1 318 ? -50.276 -13.598 -1.032 1.00 34.41 318 LYS A C 1
ATOM 2449 O O . LYS A 1 318 ? -49.282 -12.900 -0.854 1.00 34.41 318 LYS A O 1
ATOM 2454 N N . LYS A 1 319 ? -50.237 -14.834 -1.539 1.00 34.47 319 LYS A N 1
ATOM 2455 C CA . LYS A 1 319 ? -49.083 -15.495 -2.175 1.00 34.47 319 LYS A CA 1
ATOM 2456 C C . LYS A 1 319 ? -48.855 -14.980 -3.613 1.00 34.47 319 LYS A C 1
ATOM 2458 O O . LYS A 1 319 ? -49.811 -14.501 -4.227 1.00 34.47 319 LYS A O 1
ATOM 2463 N N . PRO A 1 320 ? -47.622 -15.094 -4.145 1.00 35.06 320 PRO A N 1
ATOM 2464 C CA . PRO A 1 320 ? -47.229 -14.549 -5.443 1.00 35.06 320 PRO A CA 1
ATOM 2465 C C . PRO A 1 320 ? -47.670 -15.438 -6.615 1.00 35.06 320 PRO A C 1
ATOM 2467 O O . PRO A 1 320 ? -47.761 -16.657 -6.486 1.00 35.06 320 PRO A O 1
ATOM 2470 N N . ILE A 1 321 ? -47.925 -14.801 -7.759 1.00 33.91 321 ILE A N 1
ATOM 2471 C CA . ILE A 1 321 ? -48.218 -15.437 -9.048 1.00 33.91 321 ILE A CA 1
ATOM 2472 C C . ILE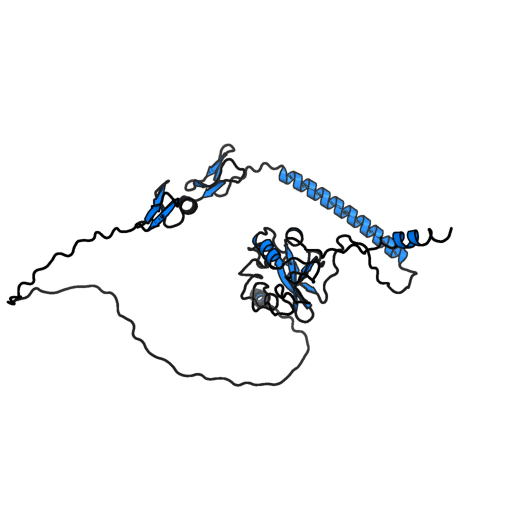 A 1 321 ? -46.982 -15.276 -9.936 1.00 33.91 321 ILE A C 1
ATOM 2474 O O . ILE A 1 321 ? -46.571 -14.153 -10.227 1.00 33.91 321 ILE A O 1
ATOM 2478 N N . GLU A 1 322 ? -46.416 -16.404 -10.359 1.00 33.75 322 GLU A N 1
ATOM 2479 C CA . GLU A 1 322 ? -45.411 -16.509 -11.417 1.00 33.75 322 GLU A CA 1
ATOM 2480 C C . GLU A 1 322 ? -46.005 -16.095 -12.769 1.00 33.75 322 GLU A C 1
ATOM 2482 O O . GLU A 1 322 ? -47.096 -16.531 -13.145 1.00 33.75 322 GLU A O 1
ATOM 2487 N N . LYS A 1 323 ? -45.255 -15.304 -13.541 1.00 33.53 323 LYS A N 1
ATOM 2488 C CA . LYS A 1 323 ? -45.418 -15.233 -14.994 1.00 33.53 323 LYS A CA 1
ATOM 2489 C C . LYS A 1 323 ? -44.057 -15.279 -15.675 1.00 33.53 323 LYS A C 1
ATOM 2491 O O . LYS A 1 323 ? -43.212 -14.415 -15.467 1.00 33.53 323 LYS A O 1
ATOM 2496 N N . ASN A 1 324 ? -43.919 -16.314 -16.496 1.00 31.66 324 ASN A N 1
ATOM 2497 C CA . ASN A 1 324 ? -42.877 -16.540 -17.484 1.00 31.66 324 ASN A CA 1
ATOM 2498 C C . ASN A 1 324 ? -42.761 -15.366 -18.463 1.00 31.66 324 ASN A C 1
ATOM 2500 O O . ASN A 1 324 ? -43.773 -14.905 -18.992 1.00 31.66 324 ASN A O 1
ATOM 2504 N N . TYR A 1 325 ? -41.527 -14.961 -18.762 1.00 29.95 325 TYR A N 1
ATOM 2505 C CA . TYR A 1 325 ? -41.203 -14.192 -19.961 1.00 29.95 325 TYR A CA 1
ATOM 2506 C C . TYR A 1 325 ? -39.787 -14.563 -20.428 1.00 29.95 325 TYR A C 1
ATOM 2508 O O . TYR A 1 325 ? -38.796 -14.010 -19.960 1.00 29.95 325 TYR A O 1
ATOM 2516 N N . PHE A 1 326 ? -39.706 -15.548 -21.322 1.00 32.12 326 PHE A N 1
ATOM 2517 C CA . PHE A 1 326 ? -38.605 -15.688 -22.270 1.00 32.12 326 PHE A CA 1
ATOM 2518 C C . PHE A 1 326 ? -39.127 -15.154 -23.601 1.00 32.12 326 PHE A C 1
ATOM 2520 O O . PHE A 1 326 ? -40.196 -15.583 -24.022 1.00 32.12 326 PHE A O 1
ATOM 2527 N N . ASP A 1 327 ? -38.427 -14.184 -24.189 1.00 31.80 327 ASP A N 1
ATOM 2528 C CA . ASP A 1 327 ? -38.038 -14.181 -25.604 1.00 31.80 327 ASP A CA 1
ATOM 2529 C C . ASP A 1 327 ? -37.356 -12.858 -25.985 1.00 31.80 327 ASP A C 1
ATOM 2531 O O . ASP A 1 327 ? -37.673 -11.788 -25.460 1.00 31.80 327 ASP A O 1
ATOM 2535 N N . ASN A 1 328 ? -36.454 -12.982 -26.965 1.00 33.16 328 ASN A N 1
ATOM 2536 C CA . ASN A 1 328 ? -35.734 -11.956 -27.732 1.00 33.16 328 ASN A CA 1
ATOM 2537 C C . ASN A 1 328 ? -34.276 -11.690 -27.329 1.00 33.16 328 ASN A C 1
ATOM 2539 O O . ASN A 1 328 ? -33.908 -10.655 -26.777 1.00 33.16 328 ASN A O 1
ATOM 2543 N N . ILE A 1 329 ? -33.431 -12.637 -27.745 1.00 30.70 329 ILE A N 1
ATOM 2544 C CA . ILE A 1 329 ? -32.018 -12.428 -28.067 1.00 30.70 329 ILE A CA 1
ATOM 2545 C C . ILE A 1 329 ? -31.946 -11.766 -29.451 1.00 30.70 329 ILE A C 1
ATOM 2547 O O . ILE A 1 329 ? -32.416 -12.337 -30.433 1.00 30.70 329 ILE A O 1
ATOM 2551 N N . VAL A 1 330 ? -31.317 -10.592 -29.539 1.00 32.44 330 VAL A N 1
ATOM 2552 C CA . VAL A 1 330 ? -30.847 -10.000 -30.801 1.00 32.44 330 VAL A CA 1
ATOM 2553 C C . VAL A 1 330 ? -29.374 -9.632 -30.630 1.00 32.44 330 VAL A C 1
ATOM 2555 O O . VAL A 1 330 ? -29.027 -8.745 -29.855 1.00 32.44 330 VAL A O 1
ATOM 2558 N N . LEU A 1 331 ? -28.514 -10.346 -31.356 1.00 33.75 331 LEU A N 1
ATOM 2559 C CA . LEU A 1 331 ? -27.100 -10.031 -31.572 1.00 33.75 331 LEU A CA 1
ATOM 2560 C C . LEU A 1 331 ? -26.962 -8.868 -32.569 1.00 33.75 331 LEU A C 1
ATOM 2562 O O . LEU A 1 331 ? -27.590 -8.922 -33.630 1.00 33.75 331 LEU A O 1
ATOM 2566 N N . PRO A 1 332 ? -26.068 -7.895 -32.329 1.00 32.72 332 PRO A N 1
ATOM 2567 C CA . PRO A 1 332 ? -25.473 -7.108 -33.397 1.00 32.72 332 PRO A CA 1
ATOM 2568 C C . PRO A 1 332 ? -24.055 -7.591 -33.728 1.00 32.72 332 PRO A C 1
ATOM 2570 O O . PRO A 1 332 ? -23.308 -8.074 -32.883 1.00 32.72 332 PRO A O 1
ATOM 2573 N N . LYS A 1 333 ? -23.762 -7.454 -35.018 1.00 29.48 333 LYS A N 1
ATOM 2574 C CA . LYS A 1 333 ? -22.664 -7.997 -35.815 1.00 29.48 333 LYS A CA 1
ATOM 2575 C C . LYS A 1 333 ? -21.270 -7.486 -35.434 1.00 29.48 333 LYS A C 1
ATOM 2577 O O . LYS A 1 333 ? -21.103 -6.336 -35.041 1.00 29.48 333 LYS A O 1
ATOM 2582 N N . GLU A 1 334 ? -20.289 -8.353 -35.679 1.00 31.92 334 GLU A N 1
ATOM 2583 C CA . GLU A 1 334 ? -18.884 -8.023 -35.934 1.00 31.92 334 GLU A CA 1
ATOM 2584 C C . GLU A 1 334 ? -18.737 -7.040 -37.102 1.00 31.92 334 GLU A C 1
ATOM 2586 O O . GLU A 1 334 ? -19.341 -7.227 -38.160 1.00 31.92 334 GLU A O 1
ATOM 2591 N N . GLU A 1 335 ? -17.844 -6.064 -36.942 1.00 31.92 335 GLU A N 1
ATOM 2592 C CA . GLU A 1 335 ? -17.210 -5.359 -38.053 1.00 31.92 335 GLU A CA 1
ATOM 2593 C C . GLU A 1 335 ? -15.720 -5.168 -37.724 1.00 31.92 335 GLU A C 1
ATOM 2595 O O . GLU A 1 335 ? -15.351 -4.663 -36.663 1.00 31.92 335 GLU A O 1
ATOM 2600 N N . VAL A 1 336 ? -14.861 -5.636 -38.629 1.00 32.53 336 VAL A N 1
ATOM 2601 C CA . VAL A 1 336 ? -13.396 -5.566 -38.568 1.00 32.53 336 VAL A CA 1
ATOM 2602 C C . VAL A 1 336 ? -12.921 -4.628 -39.676 1.00 32.53 336 VAL A C 1
ATOM 2604 O O . VAL A 1 336 ? -13.227 -4.905 -40.832 1.00 32.53 336 VAL A O 1
ATOM 2607 N N . ALA A 1 337 ? -12.125 -3.597 -39.348 1.00 28.69 337 ALA A N 1
ATOM 2608 C CA . ALA A 1 337 ? -10.967 -3.140 -40.147 1.00 28.69 337 ALA A CA 1
ATOM 2609 C C . ALA A 1 337 ? -10.178 -1.968 -39.495 1.00 28.69 337 ALA A C 1
ATOM 2611 O O . ALA A 1 337 ? -10.647 -0.838 -39.480 1.00 28.69 337 ALA A O 1
ATOM 2612 N N . LEU A 1 338 ? -8.961 -2.289 -39.018 1.00 28.62 338 LEU A N 1
ATOM 2613 C CA . LEU A 1 338 ? -7.620 -1.710 -39.312 1.00 28.62 338 LEU A CA 1
ATOM 2614 C C . LEU A 1 338 ? -7.283 -0.189 -39.145 1.00 28.62 338 LEU A C 1
ATOM 2616 O O . LEU A 1 338 ? -8.160 0.658 -39.058 1.00 28.62 338 LEU A O 1
ATOM 2620 N N . PRO A 1 339 ? -5.974 0.157 -38.996 1.00 39.97 339 PRO A N 1
ATOM 2621 C CA . PRO A 1 339 ? -5.482 1.121 -38.009 1.00 39.97 339 PRO A CA 1
ATOM 2622 C C . PRO A 1 339 ? -5.155 2.507 -38.578 1.00 39.97 339 PRO A C 1
ATOM 2624 O O . PRO A 1 339 ? -4.711 2.635 -39.717 1.00 39.97 339 PRO A O 1
ATOM 2627 N N . ILE A 1 340 ? -5.250 3.535 -37.729 1.00 28.50 340 ILE A N 1
ATOM 2628 C CA . ILE A 1 340 ? -4.676 4.863 -37.980 1.00 28.50 340 ILE A CA 1
ATOM 2629 C C . ILE A 1 340 ? -4.119 5.414 -36.656 1.00 28.50 340 ILE A C 1
ATOM 2631 O O . ILE A 1 340 ? -4.804 5.436 -35.638 1.00 28.50 340 ILE A O 1
ATOM 2635 N N . ASN A 1 341 ? -2.863 5.848 -36.680 1.00 33.50 341 ASN A N 1
ATOM 2636 C CA . ASN A 1 341 ? -2.183 6.661 -35.666 1.00 33.50 341 ASN A CA 1
ATOM 2637 C C . ASN A 1 341 ? -1.442 7.774 -36.445 1.00 33.50 341 ASN A C 1
ATOM 2639 O O . ASN A 1 341 ? -1.120 7.512 -37.608 1.00 33.50 341 ASN A O 1
ATOM 2643 N N . PRO A 1 342 ? -1.038 8.927 -35.869 1.00 50.69 342 PRO A N 1
ATOM 2644 C CA . PRO A 1 342 ? -1.369 9.535 -34.570 1.00 50.69 342 PRO A CA 1
ATOM 2645 C C . PRO A 1 342 ? -1.841 11.005 -34.682 1.00 50.69 342 PRO A C 1
ATOM 2647 O O . PRO A 1 342 ? -1.601 11.656 -35.689 1.00 50.69 342 PRO A O 1
ATOM 2650 N N . GLU A 1 343 ? -2.425 11.552 -33.608 1.00 30.72 343 GLU A N 1
ATOM 2651 C CA . GLU A 1 343 ? -2.040 12.854 -33.016 1.00 30.72 343 GLU A CA 1
ATOM 2652 C C . GLU A 1 343 ? -2.778 13.098 -31.670 1.00 30.72 343 GLU A C 1
ATOM 2654 O O . GLU A 1 343 ? -3.779 12.436 -31.381 1.00 30.72 343 GLU A O 1
ATOM 2659 N N . PRO A 1 344 ? -2.236 13.939 -30.765 1.00 33.12 344 PRO A N 1
ATOM 2660 C CA . PRO A 1 344 ? -2.434 13.825 -29.320 1.00 33.12 344 PRO A CA 1
ATOM 2661 C C . PRO A 1 344 ? -3.767 14.406 -28.836 1.00 33.12 344 PRO A C 1
ATOM 2663 O O . PRO A 1 344 ? -4.067 15.578 -29.048 1.00 33.12 344 PRO A O 1
ATOM 2666 N N . ILE A 1 345 ? -4.520 13.629 -28.055 1.00 37.81 345 ILE A N 1
ATOM 2667 C CA . ILE A 1 345 ? -5.678 14.136 -27.310 1.00 37.81 345 ILE A CA 1
ATOM 2668 C C . ILE A 1 345 ? -5.353 14.080 -25.817 1.00 37.81 345 ILE A C 1
ATOM 2670 O O . ILE A 1 345 ? -5.289 13.007 -25.216 1.00 37.81 345 ILE A O 1
ATOM 2674 N N . LYS A 1 346 ? -5.186 15.257 -25.200 1.00 37.09 346 LYS A N 1
ATOM 2675 C CA . LYS A 1 346 ? -5.285 15.418 -23.742 1.00 37.09 346 LYS A CA 1
ATOM 2676 C C . LYS A 1 346 ? -6.620 14.821 -23.285 1.00 37.09 346 LYS A C 1
ATOM 2678 O O . LYS A 1 346 ? -7.676 15.380 -23.577 1.00 37.09 346 LYS A O 1
ATOM 2683 N N . LYS A 1 347 ? -6.594 13.715 -22.538 1.00 38.62 347 LYS A N 1
ATOM 2684 C CA . LYS A 1 347 ? -7.784 13.228 -21.827 1.00 38.62 347 LYS A CA 1
ATOM 2685 C C . LYS A 1 347 ? -8.077 14.168 -20.658 1.00 38.62 347 LYS A C 1
ATOM 2687 O O . LYS A 1 347 ? -7.513 14.037 -19.579 1.00 38.62 347 LYS A O 1
ATOM 2692 N N . VAL A 1 348 ? -8.976 15.120 -20.882 1.00 43.28 348 VAL A N 1
ATOM 2693 C CA . VAL A 1 348 ? -9.590 15.914 -19.814 1.00 43.28 348 VAL A CA 1
ATOM 2694 C C . VAL A 1 348 ? -10.592 15.019 -19.079 1.00 43.28 348 VAL A C 1
ATOM 2696 O O . VAL A 1 348 ? -11.566 14.551 -19.672 1.00 43.28 348 VAL A O 1
ATOM 2699 N N . ARG A 1 349 ? -10.336 14.742 -17.793 1.00 56.28 349 ARG A N 1
ATOM 2700 C CA . ARG A 1 349 ? -11.240 13.969 -16.926 1.00 56.28 349 ARG A CA 1
ATOM 2701 C C . ARG A 1 349 ? -12.559 14.731 -16.696 1.00 56.28 349 ARG A C 1
ATOM 2703 O O . ARG A 1 349 ? -12.595 15.959 -16.642 1.00 56.28 349 ARG A O 1
ATOM 2710 N N . TRP A 1 350 ? -13.652 13.983 -16.539 1.00 45.00 350 TRP A N 1
ATOM 2711 C CA . TRP A 1 350 ? -15.044 14.459 -16.495 1.00 45.00 350 TRP A CA 1
ATOM 2712 C C . TRP A 1 350 ? -15.350 15.518 -15.416 1.00 45.00 350 TRP A C 1
ATOM 2714 O O . TRP A 1 350 ? -16.221 16.356 -15.632 1.00 45.00 350 TRP A O 1
ATOM 2724 N N . TYR A 1 351 ? -14.606 15.563 -14.306 1.00 49.66 351 TYR A N 1
ATOM 2725 C CA . TYR A 1 351 ? -14.802 16.572 -13.255 1.00 49.66 351 TYR A CA 1
ATOM 2726 C C . TYR A 1 351 ? -14.368 17.989 -13.667 1.00 49.66 351 TYR A C 1
ATOM 2728 O O . TYR A 1 351 ? -14.895 18.965 -13.137 1.00 49.66 351 TYR A O 1
ATOM 2736 N N . GLN A 1 352 ? -13.481 18.143 -14.661 1.00 45.59 352 GLN A N 1
ATOM 2737 C CA . GLN A 1 352 ? -13.132 19.470 -15.191 1.00 45.59 352 GLN A CA 1
ATOM 2738 C C . GLN A 1 352 ? -14.258 20.090 -16.038 1.00 45.59 352 GLN A C 1
ATOM 2740 O O . GLN A 1 352 ? -14.261 21.301 -16.243 1.00 45.59 352 GLN A O 1
ATOM 2745 N N . LYS A 1 353 ? -15.261 19.307 -16.475 1.00 45.56 353 LYS A N 1
ATOM 2746 C CA . LYS A 1 353 ? -16.468 19.849 -17.126 1.00 45.56 353 LYS A CA 1
ATOM 2747 C C . LYS A 1 353 ? -17.431 20.521 -16.141 1.00 45.56 353 LYS A C 1
ATOM 2749 O O . LYS A 1 353 ? -18.181 21.395 -16.556 1.00 45.56 353 LYS A O 1
ATOM 2754 N N . ILE A 1 354 ? -17.394 20.160 -14.856 1.00 50.25 354 ILE A N 1
ATOM 2755 C CA . ILE A 1 354 ? -18.316 20.696 -13.839 1.00 50.25 354 ILE A CA 1
ATOM 2756 C C . ILE A 1 354 ? -17.914 22.122 -13.423 1.00 50.25 354 ILE A C 1
ATOM 2758 O O . ILE A 1 354 ? -18.773 22.962 -13.173 1.00 50.25 354 ILE A O 1
ATOM 2762 N N . LEU A 1 355 ? -16.617 22.444 -13.436 1.00 44.06 355 LEU A N 1
ATOM 2763 C CA . LEU A 1 355 ? -16.112 23.772 -13.056 1.00 44.06 355 LEU A CA 1
ATOM 2764 C C . LEU A 1 355 ? -16.376 24.872 -14.102 1.00 44.06 355 LEU A C 1
ATOM 2766 O O . LEU A 1 355 ? -16.393 26.046 -13.745 1.00 44.06 355 LEU A O 1
ATOM 2770 N N . ASN A 1 356 ? -16.650 24.514 -15.361 1.00 47.50 356 ASN A N 1
ATOM 2771 C CA . ASN A 1 356 ? -17.006 25.469 -16.422 1.00 47.50 356 ASN A CA 1
ATOM 2772 C C . ASN A 1 356 ? -18.517 25.751 -16.520 1.00 47.50 356 ASN A C 1
ATOM 2774 O O . ASN A 1 356 ? -18.942 26.454 -17.429 1.00 47.50 356 ASN A O 1
ATOM 2778 N N . TRP A 1 357 ? -19.325 25.208 -15.606 1.00 43.50 357 TRP A N 1
ATOM 2779 C CA . TRP A 1 357 ? -20.758 25.513 -15.494 1.00 43.50 357 TRP A CA 1
ATOM 2780 C C . TRP A 1 357 ? -21.070 26.559 -14.410 1.00 43.50 357 TRP A C 1
ATOM 2782 O O . TRP A 1 357 ? -22.184 27.064 -14.349 1.00 43.50 357 TRP A O 1
ATOM 2792 N N . PHE A 1 358 ? -20.086 26.901 -13.571 1.00 49.50 358 PHE A N 1
ATOM 2793 C CA . PHE A 1 358 ? -20.205 27.878 -12.479 1.00 49.50 358 PHE A CA 1
ATOM 2794 C C . PHE A 1 358 ? -19.419 29.181 -12.737 1.00 49.50 358 PHE A C 1
ATOM 2796 O O . PHE A 1 358 ? -19.086 29.893 -11.789 1.00 49.50 358 PHE A O 1
ATOM 2803 N N . LYS A 1 359 ? -19.108 29.497 -14.000 1.00 48.41 359 LYS A N 1
ATOM 2804 C CA . LYS A 1 359 ? -18.501 30.772 -14.414 1.00 48.41 359 LYS A CA 1
ATOM 2805 C C . LYS A 1 359 ? -19.322 31.467 -15.481 1.00 48.41 359 LYS A C 1
ATOM 2807 O O . LYS A 1 359 ? -19.795 30.753 -16.391 1.00 48.41 359 LYS A O 1
#

Secondary structure (DSSP, 8-state):
--SSHHHHHHHSSSS---------B--HHHHTT-EEEEEETTEEEEEEES--TTSTTBTT-TTTTT-TT-TT-TT-TTSTTT-TT-TT-TT-TT-SS--EEE-TTS-EEEEESS-TTSSSEE-HHHHHHHHHH--PPP-GGGTT-EESSPPPBP--S----PPPPPP--SSSHHHHHHHHHHHHHHHHHHHHHHHHHHHHHHHHHTS----PPTTEEEETTEEEEPTTEEEEE-TTSTT-EEEEEHHHHHHHHH-SSEEEETTEEEEPTTEEEETTTTEEEE--------PPP----PPPPP---------------PPP----------PPPP---------------GGGGTGGG--

Sequence (359 aa):
MKKISLIFIILLSISLLPSQVKASTLNCSQVNGMAIFGHDRSEWKYIGAISNKYDSNSIANDYGAGSKYDSDSINNDYGSFGGKYSSSSAFNEYTSDAPIIVDDNYKFIGYLTVNKYNTPNINTYEAIACANKSYTSSNSKMEDITFKKIPSSSSYGGNGYTSPLPTSQIQTDEKIKELQNKIKQLNEEELNVNKKYLE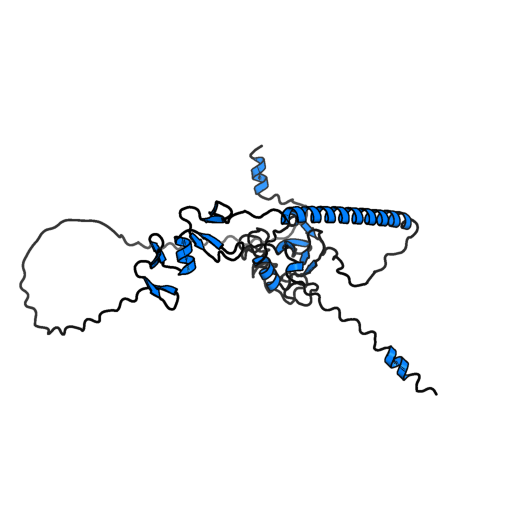DLKKIQNLPQNTCPVNSILNNNTCSCNNGYVVSGNPNVPNGWSCVTMASYCINTYGQNIHPEGNQCTCDTGYSYDSILKTCKLAEVKKEVTQPVVIKKEPIKIVPSKTAPAIKPSDGLKKPIEKNYFDNIVLPKEEVALPINPEPIKKVRWYQKILNWFK

InterPro domains:
  IPR009030 Growth factor receptor cysteine-rich domain superfamily [SSF57184] (211-282)

Radius of gyration: 36.91 Å; chains: 1; bounding box: 143×78×79 Å

Organism: NCBI:txid1802045

Foldseek 3Di:
DPVVVVVVVVVVPPPPDPDPPPFAEDALVLFEQWWKFWDDPQKTATQAGLAACVAQRHCNPCNHSVPLPDLSHLVPCNHQAPPCPHLRHQNPLPHPGAIFTAHPVRATDFGNHPNSVGGPYYDVVRSNVSSHPHPHYHDPVRNPDMGSDRHHHDPPDDDDDDDDDDDDDDPVPVVVVVVVVVVVVVVVVVVVVVVVVVVVVVVVVPDPPLPAAPQWDQDPSDTDHHPQWDWDADPVDVVGIHTDGQQVVLCVQANPQWGDDDNDIDGHPQWDQDPVSSYTDGDDDPPPPPDDDDDDDDDDDDDDDDDDDDDDDDDDDDDDDDDDDDDDDDDDDDDDDDDDDDDDDDPDDPVVVVVVVVD